Protein AF-A0A9W5T887-F1 (afdb_monomer_lite)

Foldseek 3Di:
DPPPVLVVLVVLLLVVQLVVQVPAPQRPPSPLLSVLVVCLCVPDLDLLHVVQCQDDDPPRDPVPLQQGDNFWDFLCNVVCSVCCSVCSVVVVVVCLVCLVVVLVLLVVLLQVQQQQFQAVVLQAQFDPRPGGQVVVPSHRRHHLVGFGRGLFCVSRSSNQVSQVVSRIDRRDVCQQNQVDQDPPDRRRNPHHHSNSNSVSSVSNSVDPSSVSNNVVSVVVVCSNCVVVVVVVVVVVVVVVVVVVCVVVVVVVVVVVCVVVPDPPPVPPPPVVVVVPPPDDDDDDDDDDDDDDDDDDDDDDDDDDDD

Structure (mmCIF, N/CA/C/O backbone):
data_AF-A0A9W5T887-F1
#
_entry.id   AF-A0A9W5T887-F1
#
loop_
_atom_site.group_PDB
_atom_site.id
_atom_site.type_symbol
_atom_site.label_atom_id
_atom_site.label_alt_id
_atom_site.label_comp_id
_atom_site.label_asym_id
_atom_site.label_entity_id
_atom_site.label_seq_id
_atom_site.pdbx_PDB_ins_code
_atom_site.Cartn_x
_atom_site.Cartn_y
_atom_site.Cartn_z
_atom_site.occupancy
_atom_site.B_iso_or_equiv
_atom_site.auth_seq_id
_atom_site.auth_comp_id
_atom_site.auth_asym_id
_atom_site.auth_atom_id
_atom_site.pdbx_PDB_model_num
ATOM 1 N N . MET A 1 1 ? 6.337 -18.513 18.088 1.00 26.48 1 MET A N 1
ATOM 2 C CA . MET A 1 1 ? 7.509 -19.132 17.420 1.00 26.48 1 MET A CA 1
ATOM 3 C C . MET A 1 1 ? 7.613 -18.869 15.907 1.00 26.48 1 MET A C 1
ATOM 5 O O . MET A 1 1 ? 8.728 -18.746 15.434 1.00 26.48 1 MET A O 1
ATOM 9 N N . CYS A 1 2 ? 6.521 -18.745 15.135 1.00 27.86 2 CYS A N 1
ATOM 10 C CA . CYS A 1 2 ? 6.586 -18.659 13.659 1.00 27.86 2 CYS A CA 1
ATOM 11 C C . CYS A 1 2 ? 7.133 -17.344 13.053 1.00 27.86 2 CYS A C 1
ATOM 13 O O . CYS A 1 2 ? 7.604 -17.363 11.928 1.00 27.86 2 CYS A O 1
ATOM 15 N N . GLN A 1 3 ? 7.103 -16.197 13.743 1.00 29.86 3 GLN A N 1
ATOM 16 C CA . GLN A 1 3 ? 7.390 -14.893 13.107 1.00 29.86 3 GLN A CA 1
ATOM 17 C C . GLN A 1 3 ? 8.889 -14.626 12.824 1.00 29.86 3 GLN A C 1
ATOM 19 O O . GLN A 1 3 ? 9.209 -13.832 11.941 1.00 29.86 3 GLN A O 1
ATOM 24 N N . LYS A 1 4 ? 9.810 -15.290 13.546 1.00 28.45 4 LYS A N 1
ATOM 25 C CA . LYS A 1 4 ? 11.266 -15.060 13.420 1.00 28.45 4 LYS A CA 1
ATOM 26 C C . LYS A 1 4 ? 11.849 -15.605 12.111 1.00 28.45 4 LYS A C 1
ATOM 28 O O . LYS A 1 4 ? 12.710 -14.957 11.529 1.00 28.45 4 LYS A O 1
ATOM 33 N N . ASP A 1 5 ? 11.333 -16.730 11.622 1.00 35.94 5 ASP A N 1
ATOM 34 C CA . ASP A 1 5 ? 11.841 -17.399 10.415 1.00 35.94 5 ASP A CA 1
ATOM 35 C C . ASP A 1 5 ? 11.487 -16.625 9.121 1.00 35.94 5 ASP A C 1
ATOM 37 O O . ASP A 1 5 ? 12.254 -16.557 8.161 1.00 35.94 5 ASP A O 1
ATOM 41 N N . TYR A 1 6 ? 10.357 -15.908 9.120 1.00 43.47 6 TYR A N 1
ATOM 42 C CA . TYR A 1 6 ? 9.931 -15.092 7.975 1.00 43.47 6 TYR A CA 1
ATOM 43 C C . TYR A 1 6 ? 10.757 -13.812 7.779 1.00 43.47 6 TYR A C 1
ATOM 45 O O . TYR A 1 6 ? 10.834 -13.297 6.661 1.00 43.47 6 TYR A O 1
ATOM 53 N N . ARG A 1 7 ? 11.397 -13.289 8.836 1.00 48.19 7 ARG A N 1
ATOM 54 C CA . ARG A 1 7 ? 12.219 -12.071 8.741 1.00 48.19 7 ARG A CA 1
ATOM 55 C C . ARG A 1 7 ? 13.463 -12.303 7.877 1.00 48.19 7 ARG A C 1
ATOM 57 O O . ARG A 1 7 ? 13.758 -11.447 7.045 1.00 48.19 7 ARG A O 1
ATOM 64 N N . GLY A 1 8 ? 14.097 -13.472 8.022 1.00 51.56 8 GLY A N 1
ATOM 65 C CA . GLY A 1 8 ? 15.288 -13.872 7.264 1.00 51.56 8 GLY A CA 1
ATOM 66 C C . GLY A 1 8 ? 15.008 -14.141 5.782 1.00 51.56 8 GLY A C 1
ATOM 67 O O . GLY A 1 8 ? 15.764 -13.704 4.920 1.00 51.56 8 GLY A O 1
ATOM 68 N N . LYS A 1 9 ? 13.863 -14.754 5.444 1.00 54.06 9 LYS A N 1
ATOM 69 C CA . LYS A 1 9 ? 13.463 -14.954 4.034 1.00 54.06 9 LYS A CA 1
ATOM 70 C C . LYS A 1 9 ? 13.198 -13.632 3.305 1.00 54.06 9 LYS A C 1
ATOM 72 O O . LYS A 1 9 ? 13.565 -13.480 2.144 1.00 54.06 9 LYS A O 1
ATOM 77 N N . GLY A 1 10 ? 12.616 -12.649 3.997 1.00 58.88 10 GLY A N 1
ATOM 78 C CA . GLY A 1 10 ? 12.427 -11.303 3.451 1.00 58.88 10 GLY A CA 1
ATOM 79 C C . GLY A 1 10 ? 13.726 -10.502 3.292 1.00 58.88 10 GLY A C 1
ATOM 80 O O . GLY A 1 10 ? 13.757 -9.560 2.505 1.00 58.88 10 GLY A O 1
ATOM 81 N N . GLU A 1 11 ? 14.784 -10.826 4.038 1.00 64.12 11 GLU A N 1
ATOM 82 C CA . GLU A 1 11 ? 16.129 -10.275 3.807 1.00 64.12 11 GLU A CA 1
ATOM 83 C C . GLU A 1 11 ? 16.788 -10.908 2.583 1.00 64.12 11 GLU A C 1
ATOM 85 O O . GLU A 1 11 ? 17.317 -10.172 1.757 1.00 64.12 11 GLU A O 1
ATOM 90 N N . ALA A 1 12 ? 16.660 -12.227 2.402 1.00 62.12 12 ALA A N 1
ATOM 91 C CA . ALA A 1 12 ? 17.174 -12.924 1.221 1.00 62.12 12 ALA A CA 1
ATOM 92 C C . ALA A 1 12 ? 16.585 -12.360 -0.087 1.00 62.12 12 ALA A C 1
ATOM 94 O O . ALA A 1 12 ? 17.317 -12.058 -1.028 1.00 62.12 12 ALA A O 1
ATOM 95 N N . VAL A 1 13 ? 15.269 -12.117 -0.118 1.00 64.44 13 VAL A N 1
ATOM 96 C CA . VAL A 1 13 ? 14.597 -11.464 -1.256 1.00 64.44 13 VAL A CA 1
ATOM 97 C C . VAL A 1 13 ? 15.169 -10.067 -1.508 1.00 64.44 13 VAL A C 1
ATOM 99 O O . VAL A 1 13 ? 15.444 -9.720 -2.651 1.00 64.44 13 VAL A O 1
ATOM 102 N N . ALA A 1 14 ? 15.39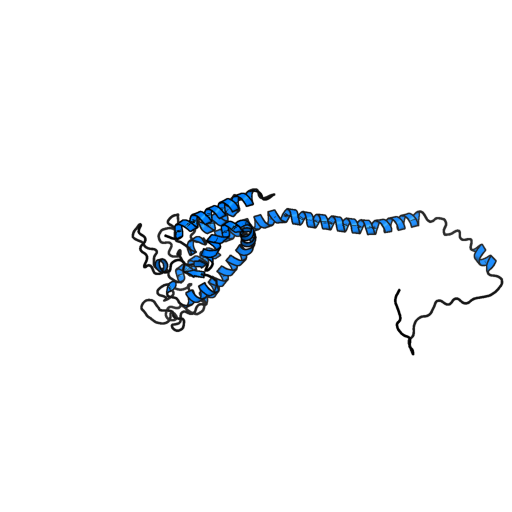3 -9.275 -0.454 1.00 67.25 14 ALA A N 1
ATOM 103 C CA . ALA A 1 14 ? 15.938 -7.924 -0.577 1.00 67.25 14 ALA A CA 1
ATOM 104 C C . ALA A 1 14 ? 17.392 -7.912 -1.080 1.00 67.25 14 ALA A C 1
ATOM 106 O O . ALA A 1 14 ? 17.763 -7.023 -1.848 1.00 67.25 14 ALA A O 1
ATOM 107 N N . THR A 1 15 ? 18.210 -8.890 -0.682 1.00 68.88 15 THR A N 1
ATOM 108 C CA . THR A 1 15 ? 19.590 -9.026 -1.165 1.00 68.88 15 THR A CA 1
ATOM 109 C C . THR A 1 15 ? 19.650 -9.423 -2.635 1.00 68.88 15 THR A C 1
ATOM 111 O O . THR A 1 15 ? 20.414 -8.816 -3.381 1.00 68.88 15 THR A O 1
ATOM 114 N N . THR A 1 16 ? 18.801 -10.356 -3.078 1.00 65.31 16 THR A N 1
ATOM 115 C CA . THR A 1 16 ? 18.697 -10.736 -4.496 1.00 65.31 16 THR A CA 1
ATOM 116 C C . THR A 1 16 ? 18.225 -9.554 -5.343 1.00 65.31 16 THR A C 1
ATOM 118 O O . THR A 1 16 ? 18.835 -9.238 -6.358 1.00 65.31 16 THR A O 1
ATOM 121 N N . LEU A 1 17 ? 17.214 -8.819 -4.863 1.00 66.75 17 LEU A N 1
ATOM 122 C CA . LEU A 1 17 ? 16.707 -7.594 -5.495 1.00 66.75 17 LEU A CA 1
ATOM 123 C C . LEU A 1 17 ? 17.800 -6.558 -5.739 1.00 66.75 17 LEU A C 1
ATOM 125 O O . LEU A 1 17 ? 17.852 -5.926 -6.793 1.00 66.75 17 LEU A O 1
ATOM 129 N N . LYS A 1 18 ? 18.651 -6.358 -4.731 1.00 69.75 18 LYS A N 1
ATOM 130 C CA . LYS A 1 18 ? 19.736 -5.389 -4.802 1.00 69.75 18 LYS A CA 1
ATOM 131 C C . LYS A 1 18 ? 20.748 -5.779 -5.882 1.00 69.75 18 LYS A C 1
ATOM 133 O O . LYS A 1 18 ? 21.135 -4.904 -6.647 1.00 69.75 18 LYS A O 1
ATOM 138 N N . GLY A 1 19 ? 21.105 -7.062 -5.974 1.00 66.31 19 GLY A N 1
ATOM 139 C CA . GLY A 1 19 ? 21.999 -7.575 -7.017 1.00 66.31 19 GLY A CA 1
ATOM 140 C C . GLY A 1 19 ? 21.439 -7.380 -8.430 1.00 66.31 19 GLY A C 1
ATOM 141 O O . GLY A 1 19 ? 22.116 -6.817 -9.283 1.00 66.31 19 GLY A O 1
ATOM 142 N N . GLU A 1 20 ? 20.176 -7.743 -8.661 1.00 66.31 20 GLU A N 1
ATOM 143 C CA . GLU A 1 20 ? 19.528 -7.608 -9.979 1.00 66.31 20 GLU A CA 1
ATOM 144 C C . GLU A 1 20 ? 19.387 -6.142 -10.433 1.00 66.31 20 GLU A C 1
ATOM 146 O O . GLU A 1 20 ? 19.624 -5.793 -11.593 1.00 66.31 20 GLU A O 1
ATOM 151 N N . LEU A 1 21 ? 19.047 -5.236 -9.509 1.00 65.38 21 LEU A N 1
ATOM 152 C CA . LEU A 1 21 ? 18.932 -3.806 -9.814 1.00 65.38 21 LEU A CA 1
ATOM 153 C C . LEU A 1 21 ? 20.294 -3.138 -10.085 1.00 65.38 21 LEU A C 1
ATOM 155 O O . LEU A 1 21 ? 20.332 -2.116 -10.774 1.00 65.38 21 LEU A O 1
ATOM 159 N N . GLU A 1 22 ? 21.395 -3.671 -9.548 1.00 66.69 22 GLU A N 1
ATOM 160 C CA . GLU A 1 22 ? 22.761 -3.182 -9.799 1.00 66.69 22 GLU A CA 1
ATOM 161 C C . GLU A 1 22 ? 23.243 -3.501 -11.224 1.00 66.69 22 GLU A C 1
ATOM 163 O O . GLU A 1 22 ? 24.042 -2.749 -11.782 1.00 66.69 22 GLU A O 1
ATOM 168 N N . CYS A 1 23 ? 22.703 -4.545 -11.858 1.00 64.56 23 CYS A N 1
ATOM 169 C CA . CYS A 1 23 ? 23.051 -4.947 -13.223 1.00 64.56 23 CYS A CA 1
ATOM 170 C C . CYS A 1 23 ? 22.257 -4.215 -14.327 1.00 64.56 23 CYS A C 1
ATOM 172 O O . CYS A 1 23 ? 22.503 -4.441 -15.513 1.00 64.56 23 CYS A O 1
ATOM 174 N N . CYS A 1 24 ? 21.320 -3.322 -13.982 1.00 61.91 24 CYS A N 1
ATOM 175 C CA . CYS A 1 24 ? 20.458 -2.652 -14.960 1.00 61.91 24 CYS A CA 1
ATOM 176 C C . CYS A 1 24 ? 21.168 -1.482 -15.690 1.00 61.91 24 CYS A C 1
ATOM 178 O O . CYS A 1 24 ? 21.564 -0.499 -15.049 1.00 61.91 24 CYS A O 1
ATOM 180 N N . PRO A 1 25 ? 21.275 -1.502 -17.036 1.00 57.78 25 PRO A N 1
ATOM 181 C CA . PRO A 1 25 ? 21.952 -0.450 -17.793 1.00 57.78 25 PRO A CA 1
ATOM 182 C C . PRO A 1 25 ? 21.232 0.900 -17.647 1.00 57.78 25 PRO A C 1
ATOM 184 O O . PRO A 1 25 ? 20.032 1.021 -17.884 1.00 57.78 25 PRO A O 1
ATOM 187 N N . GLY A 1 26 ? 21.977 1.933 -17.243 1.00 57.09 26 GLY A N 1
ATOM 188 C CA . GLY A 1 26 ? 21.462 3.293 -17.029 1.00 57.09 26 GLY A CA 1
ATOM 189 C C . GLY A 1 26 ? 20.933 3.580 -15.616 1.00 57.09 26 GLY A C 1
ATOM 190 O O . GLY A 1 26 ? 20.722 4.748 -15.280 1.00 57.09 26 GLY A O 1
ATOM 191 N N . TRP A 1 27 ? 20.787 2.571 -14.750 1.00 60.56 27 TRP A N 1
ATOM 192 C CA . TRP A 1 27 ? 20.321 2.757 -13.374 1.00 60.56 27 TRP A CA 1
ATOM 193 C C . TRP A 1 27 ? 21.491 2.927 -12.394 1.00 60.56 27 TRP A C 1
ATOM 195 O O . TRP A 1 27 ? 22.087 1.965 -11.930 1.00 60.56 27 TRP A O 1
ATOM 205 N N . ARG A 1 28 ? 21.839 4.176 -12.052 1.00 55.16 28 ARG A N 1
ATOM 206 C CA . ARG A 1 28 ? 23.010 4.472 -11.196 1.00 55.16 28 ARG A CA 1
ATOM 207 C C . ARG A 1 28 ? 22.780 4.373 -9.676 1.00 55.16 28 ARG A C 1
ATOM 209 O O . ARG A 1 28 ? 23.752 4.521 -8.943 1.00 55.16 28 ARG A O 1
ATOM 216 N N . LYS A 1 29 ? 21.545 4.170 -9.181 1.00 62.56 29 LYS A N 1
ATOM 217 C CA . LYS A 1 29 ? 21.236 4.138 -7.725 1.00 62.56 29 LYS A CA 1
ATOM 218 C C . LYS A 1 29 ? 20.102 3.164 -7.335 1.00 62.56 29 LYS A C 1
ATOM 220 O O . LYS A 1 29 ? 18.996 3.594 -7.007 1.00 62.56 29 LYS A O 1
ATOM 225 N N . PRO A 1 30 ? 20.364 1.847 -7.309 1.00 60.53 30 PRO A N 1
ATOM 226 C CA . PRO A 1 30 ? 19.441 0.834 -6.769 1.00 60.53 30 PRO A CA 1
ATOM 227 C C . PRO A 1 30 ? 19.074 1.051 -5.292 1.00 60.53 30 PRO A C 1
ATOM 229 O O . PRO A 1 30 ? 17.973 0.696 -4.865 1.00 60.53 30 PRO A O 1
ATOM 232 N N . SER A 1 31 ? 19.954 1.710 -4.534 1.00 64.62 31 SER A N 1
ATOM 233 C CA . SER A 1 31 ? 19.744 2.089 -3.133 1.00 64.62 31 SER A CA 1
ATOM 234 C C . SER A 1 31 ? 18.502 2.944 -2.897 1.00 64.62 31 SER A C 1
ATOM 236 O O . SER A 1 31 ? 17.898 2.836 -1.836 1.00 64.62 31 SER A O 1
ATOM 238 N N . ASP A 1 32 ? 18.108 3.784 -3.857 1.00 74.31 32 ASP A N 1
ATOM 239 C CA . ASP A 1 32 ? 17.047 4.774 -3.643 1.00 74.31 32 ASP A CA 1
ATOM 240 C C . ASP A 1 32 ? 15.660 4.112 -3.676 1.00 74.31 32 ASP A C 1
ATOM 242 O O . ASP A 1 32 ? 14.808 4.390 -2.831 1.00 74.31 32 ASP A O 1
ATOM 246 N N . LEU A 1 33 ? 15.450 3.174 -4.610 1.00 76.62 33 LEU A N 1
ATOM 247 C CA . LEU A 1 33 ? 14.221 2.381 -4.685 1.00 76.62 33 LEU A CA 1
ATOM 248 C C . LEU A 1 33 ? 14.135 1.398 -3.513 1.00 76.62 33 LEU A C 1
ATOM 250 O O . LEU A 1 33 ? 13.101 1.316 -2.853 1.00 76.62 33 LEU A O 1
ATOM 254 N N . MET A 1 34 ? 15.235 0.701 -3.213 1.00 75.44 34 MET A N 1
ATOM 255 C CA . MET A 1 34 ? 15.294 -0.226 -2.081 1.00 75.44 34 MET A CA 1
ATOM 256 C C . MET A 1 34 ? 15.138 0.492 -0.739 1.00 75.44 34 MET A C 1
ATOM 258 O O . MET A 1 34 ? 14.483 -0.033 0.156 1.00 75.44 34 MET A O 1
ATOM 262 N N . GLY A 1 35 ? 15.661 1.712 -0.609 1.00 76.81 35 GLY A N 1
ATOM 263 C CA . GLY A 1 35 ? 15.444 2.575 0.548 1.00 76.81 35 GLY A CA 1
ATOM 264 C C . GLY A 1 35 ? 13.982 2.998 0.689 1.00 76.81 35 GLY A C 1
ATOM 265 O O . GLY A 1 35 ? 13.433 2.923 1.784 1.00 76.81 35 GLY A O 1
ATOM 266 N N . ALA A 1 36 ? 13.309 3.357 -0.409 1.00 79.50 36 ALA A N 1
ATOM 267 C CA . ALA A 1 36 ? 11.882 3.688 -0.388 1.00 79.50 36 ALA A CA 1
ATOM 268 C C . ALA A 1 36 ? 11.001 2.482 -0.005 1.00 79.50 36 ALA A C 1
ATOM 270 O O . ALA A 1 36 ? 10.089 2.613 0.814 1.00 79.50 36 ALA A O 1
ATOM 271 N N . VAL A 1 37 ? 11.299 1.291 -0.538 1.00 79.81 37 VAL A N 1
ATOM 272 C CA . VAL A 1 37 ? 10.637 0.033 -0.141 1.00 79.81 37 VAL A CA 1
ATOM 273 C C . VAL A 1 37 ? 10.951 -0.310 1.319 1.00 79.81 37 VAL A C 1
ATOM 275 O O . VAL A 1 37 ? 10.063 -0.710 2.073 1.00 79.81 37 VAL A O 1
ATOM 278 N N . GLY A 1 38 ? 12.195 -0.097 1.749 1.00 76.31 38 GLY A N 1
ATOM 279 C CA . GLY A 1 38 ? 12.631 -0.248 3.134 1.00 76.31 38 GLY A CA 1
ATOM 280 C C . GLY A 1 38 ? 11.832 0.637 4.086 1.00 76.31 38 GLY A C 1
ATOM 281 O O . GLY A 1 38 ? 11.277 0.126 5.051 1.00 76.31 38 GLY A O 1
ATOM 282 N N . ASN A 1 39 ? 11.660 1.921 3.764 1.00 77.12 39 ASN A N 1
ATOM 283 C CA . ASN A 1 39 ? 10.879 2.874 4.560 1.00 77.12 39 ASN A CA 1
ATOM 284 C C . ASN A 1 39 ? 9.402 2.468 4.701 1.00 77.12 39 ASN A C 1
ATOM 286 O O . ASN A 1 39 ? 8.787 2.703 5.743 1.00 77.12 39 ASN A O 1
ATOM 290 N N . MET A 1 40 ? 8.834 1.822 3.678 1.00 76.00 40 MET A N 1
ATOM 291 C CA . MET A 1 40 ? 7.485 1.248 3.740 1.00 76.00 40 MET A CA 1
ATOM 292 C C . MET A 1 40 ? 7.405 0.051 4.697 1.00 76.00 40 MET A C 1
ATOM 294 O O . MET A 1 40 ? 6.377 -0.127 5.357 1.00 76.00 40 MET A O 1
ATOM 298 N N . ARG A 1 41 ? 8.480 -0.747 4.786 1.00 74.44 41 ARG A N 1
ATOM 299 C CA . ARG A 1 41 ? 8.573 -1.970 5.600 1.00 74.44 41 ARG A CA 1
ATOM 300 C C . ARG A 1 41 ? 9.030 -1.734 7.038 1.00 74.44 41 ARG A C 1
ATOM 302 O O . ARG A 1 41 ? 8.597 -2.483 7.899 1.00 74.44 41 ARG A O 1
ATOM 309 N N . SER A 1 42 ? 9.926 -0.791 7.310 1.00 64.12 42 SER A N 1
ATOM 310 C CA . SER A 1 42 ? 10.478 -0.585 8.657 1.00 64.12 42 SER A CA 1
ATOM 311 C C . SER A 1 42 ? 9.737 0.477 9.455 1.00 64.12 42 SER A C 1
ATOM 313 O O . SER A 1 42 ? 9.889 0.513 10.670 1.00 64.12 42 SER A O 1
ATOM 315 N N . GLY A 1 43 ? 8.940 1.313 8.783 1.00 58.44 43 GLY A N 1
ATOM 316 C CA . GLY A 1 43 ? 8.401 2.526 9.372 1.00 58.44 43 GLY A CA 1
ATOM 317 C C . GLY A 1 43 ? 9.520 3.519 9.657 1.00 58.44 43 GLY A C 1
ATOM 318 O O . GLY A 1 43 ? 10.383 3.304 10.500 1.00 58.44 43 GLY A O 1
ATOM 319 N N . GLY A 1 44 ? 9.532 4.633 8.929 1.00 53.41 44 GLY A N 1
ATOM 320 C CA . GLY A 1 44 ? 10.329 5.782 9.352 1.00 53.41 44 GLY A CA 1
ATOM 321 C C . GLY A 1 44 ? 9.815 6.355 10.682 1.00 53.41 44 GLY A C 1
ATOM 322 O O . GLY A 1 44 ? 8.911 5.814 11.313 1.00 53.41 44 GLY A O 1
ATOM 323 N N . LYS A 1 45 ? 10.320 7.532 11.069 1.00 47.66 45 LYS A N 1
ATOM 324 C CA . LYS A 1 45 ? 9.823 8.297 12.236 1.00 47.66 45 LYS A CA 1
ATOM 325 C C . LYS A 1 45 ? 8.318 8.632 12.172 1.00 47.66 45 LYS A C 1
ATOM 327 O O . LYS A 1 45 ? 7.739 9.066 13.161 1.00 47.66 45 LYS A O 1
ATOM 332 N N . GLU A 1 46 ? 7.685 8.448 11.014 1.00 52.44 46 GLU A N 1
ATOM 333 C CA . GLU A 1 46 ? 6.263 8.676 10.792 1.00 52.44 46 GLU A CA 1
ATOM 334 C C . GLU A 1 46 ? 5.489 7.352 10.849 1.00 52.44 46 GLU A C 1
ATOM 336 O O . GLU A 1 46 ? 5.756 6.413 10.096 1.00 52.44 46 GLU A O 1
ATOM 341 N N . CYS A 1 47 ? 4.438 7.303 11.674 1.00 55.00 47 CYS A N 1
ATOM 342 C CA . CYS A 1 47 ? 3.496 6.179 11.732 1.00 55.00 47 CYS A CA 1
ATOM 343 C C . CYS A 1 47 ? 2.698 5.990 10.423 1.00 55.00 47 CYS A C 1
ATOM 345 O O . CYS A 1 47 ? 1.823 5.145 10.370 1.00 55.00 47 CYS A O 1
ATOM 347 N N . ALA A 1 48 ? 2.964 6.745 9.357 1.00 66.50 48 ALA A N 1
ATOM 348 C CA . ALA A 1 48 ? 2.261 6.697 8.074 1.00 66.50 48 ALA A CA 1
ATOM 349 C C . ALA A 1 48 ? 2.774 5.598 7.113 1.00 66.50 48 ALA A C 1
ATOM 351 O O . ALA A 1 48 ? 2.556 5.666 5.906 1.00 66.50 48 ALA A O 1
ATOM 352 N N . SER A 1 49 ? 3.484 4.588 7.613 1.00 76.81 49 SER A N 1
ATOM 353 C CA . SER A 1 49 ? 3.998 3.475 6.803 1.00 76.81 49 SER A CA 1
ATOM 354 C C . SER A 1 49 ? 3.059 2.266 6.818 1.00 76.81 49 SER A C 1
ATOM 356 O O . SER A 1 49 ? 2.309 2.059 7.775 1.00 76.81 49 SER A O 1
ATOM 358 N N . LEU A 1 50 ? 3.135 1.419 5.779 1.00 80.69 50 LEU A N 1
ATOM 359 C CA . LEU A 1 50 ? 2.427 0.129 5.749 1.00 80.69 50 LEU A CA 1
ATOM 360 C C . LEU A 1 50 ? 2.792 -0.749 6.952 1.00 80.69 50 LEU A C 1
ATOM 362 O O . LEU A 1 50 ? 1.937 -1.478 7.450 1.00 80.69 50 LEU A O 1
ATOM 366 N N . TYR A 1 51 ? 4.024 -0.629 7.455 1.00 78.81 51 TYR A N 1
ATOM 367 C CA . TYR A 1 51 ? 4.453 -1.309 8.671 1.00 78.81 51 TYR A CA 1
ATOM 368 C C . TYR A 1 51 ? 3.536 -1.028 9.865 1.00 78.81 51 TYR A C 1
ATOM 370 O O . TYR A 1 51 ? 3.177 -1.959 10.577 1.00 78.81 51 TYR A O 1
ATOM 378 N N . GLY A 1 52 ? 3.060 0.211 10.029 1.00 76.50 52 GLY A N 1
ATOM 379 C CA . GLY A 1 52 ? 2.148 0.579 11.117 1.00 76.50 52 GLY A CA 1
ATOM 380 C C . GLY A 1 52 ? 0.763 -0.086 11.050 1.00 76.50 52 GLY A C 1
ATOM 381 O O . GLY A 1 52 ? 0.004 -0.009 12.018 1.00 76.50 52 GLY A O 1
ATOM 382 N N . LEU A 1 53 ? 0.416 -0.731 9.926 1.00 82.88 53 LEU A N 1
ATOM 383 C CA . LEU A 1 53 ? -0.786 -1.569 9.783 1.00 82.88 53 LEU A CA 1
ATOM 384 C C . LEU A 1 53 ? -0.547 -3.041 10.150 1.00 82.88 53 LEU A C 1
ATOM 386 O O . LEU A 1 53 ? -1.511 -3.792 10.315 1.00 82.88 53 LEU A O 1
ATOM 390 N N . THR A 1 54 ? 0.715 -3.458 10.233 1.00 79.38 54 THR A N 1
ATOM 391 C CA . THR A 1 54 ? 1.122 -4.836 10.528 1.00 79.38 54 THR A CA 1
ATOM 392 C C . THR A 1 54 ? 1.788 -4.970 11.885 1.00 79.38 54 THR A C 1
ATOM 394 O O . THR A 1 54 ? 1.728 -6.039 12.472 1.00 79.38 54 THR A O 1
ATOM 397 N N . ASP A 1 55 ? 2.418 -3.926 12.408 1.00 75.00 55 ASP A N 1
ATOM 398 C CA . ASP A 1 55 ? 3.077 -3.978 13.702 1.00 75.0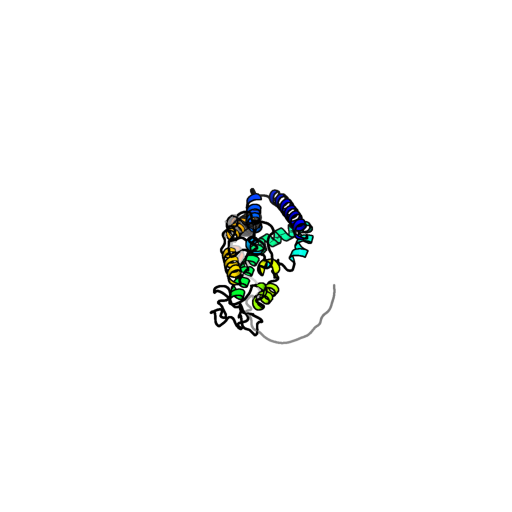0 55 ASP A CA 1
ATOM 399 C C . ASP A 1 55 ? 3.196 -2.590 14.338 1.00 75.00 55 ASP A C 1
ATOM 401 O O . ASP A 1 55 ? 3.065 -1.555 13.684 1.00 75.00 55 ASP A O 1
ATOM 405 N N . CYS A 1 56 ? 3.467 -2.589 15.636 1.00 66.50 56 CYS A N 1
ATOM 406 C CA . CYS A 1 56 ? 3.924 -1.427 16.385 1.00 66.50 56 CYS A CA 1
ATOM 407 C C . CYS A 1 56 ? 5.288 -1.811 16.959 1.00 66.50 56 CYS A C 1
ATOM 409 O O . CYS A 1 56 ? 5.348 -2.627 17.872 1.00 66.50 56 CYS A O 1
ATOM 411 N N . GLY A 1 57 ? 6.379 -1.304 16.386 1.00 56.59 57 GLY A N 1
ATOM 412 C CA . GLY A 1 57 ? 7.730 -1.624 16.855 1.00 56.59 57 GLY A CA 1
ATOM 413 C C . GLY A 1 57 ? 8.346 -0.505 17.697 1.00 56.59 57 GLY A C 1
ATOM 414 O O . GLY A 1 57 ? 8.188 0.669 17.361 1.00 56.59 57 GLY A O 1
ATOM 415 N N . ASP A 1 58 ? 9.136 -0.891 18.704 1.00 48.66 58 ASP A N 1
ATOM 416 C CA . ASP A 1 58 ? 9.899 -0.029 19.631 1.00 48.66 58 ASP A CA 1
ATOM 417 C C . ASP A 1 58 ? 10.923 0.909 18.953 1.00 48.66 58 ASP A C 1
ATOM 419 O O . ASP A 1 58 ? 11.450 1.836 19.565 1.00 48.66 58 ASP A O 1
ATOM 423 N N . ASN A 1 59 ? 11.197 0.720 17.659 1.00 44.44 59 ASN A N 1
ATOM 424 C CA . ASN A 1 59 ? 12.158 1.522 16.902 1.00 44.44 59 ASN A CA 1
ATOM 425 C C . ASN A 1 59 ? 11.506 2.773 16.295 1.00 44.44 59 ASN A C 1
ATOM 427 O O . ASN A 1 59 ? 11.387 2.904 15.079 1.00 44.44 59 ASN A O 1
ATOM 431 N N . GLY A 1 60 ? 11.110 3.710 17.157 1.00 45.09 60 GLY A N 1
ATOM 432 C CA . GLY A 1 60 ? 10.792 5.085 16.761 1.00 45.09 60 GLY A CA 1
ATOM 433 C C . GLY A 1 60 ? 9.314 5.410 16.562 1.00 45.09 60 GLY A C 1
ATOM 434 O O . GLY A 1 60 ? 9.005 6.553 16.226 1.00 45.09 60 GLY A O 1
ATOM 435 N N . THR A 1 61 ? 8.393 4.475 16.823 1.00 45.56 61 THR A N 1
ATOM 436 C CA . THR A 1 61 ? 7.027 4.897 17.156 1.00 45.56 61 THR A CA 1
ATOM 437 C C . THR A 1 61 ? 7.017 5.353 18.613 1.00 45.56 61 THR A C 1
ATOM 439 O O . THR A 1 61 ? 7.473 4.600 19.472 1.00 45.56 61 THR A O 1
ATOM 442 N N . PRO A 1 62 ? 6.568 6.582 18.930 1.00 41.94 62 PRO A N 1
ATOM 443 C CA . PRO A 1 62 ? 6.443 6.975 20.322 1.00 41.94 62 PRO A CA 1
ATOM 444 C C . PRO A 1 62 ? 5.503 5.975 21.017 1.00 41.94 62 PRO A C 1
ATOM 446 O O . PRO A 1 62 ? 4.423 5.692 20.469 1.00 41.94 62 PRO A O 1
ATOM 449 N N . PRO A 1 63 ? 5.892 5.415 22.179 1.00 37.09 63 PRO A N 1
ATOM 450 C CA . PRO A 1 63 ? 5.011 4.568 22.970 1.00 37.09 63 PRO A CA 1
ATOM 451 C C . PRO A 1 63 ? 3.746 5.379 23.261 1.00 37.09 63 PRO A C 1
ATOM 453 O O . PRO A 1 63 ? 3.801 6.445 23.868 1.00 37.09 63 PRO A O 1
ATOM 456 N N . GLY A 1 64 ? 2.616 4.941 22.703 1.00 44.41 64 GLY A N 1
ATOM 457 C CA . GLY A 1 64 ? 1.359 5.690 22.767 1.00 44.41 64 GLY A CA 1
ATOM 458 C C . GLY A 1 64 ? 0.888 6.350 21.468 1.00 44.41 64 GLY A C 1
ATOM 459 O O . GLY A 1 64 ? -0.123 7.053 21.508 1.00 44.41 64 GLY A O 1
ATOM 460 N N . SER A 1 65 ? 1.505 6.099 20.301 1.00 52.31 65 SER A N 1
ATOM 461 C CA . SER A 1 65 ? 0.796 6.364 19.039 1.00 52.31 65 SER A CA 1
ATOM 462 C C . SER A 1 65 ? -0.462 5.478 18.991 1.00 52.31 65 SER A C 1
ATOM 464 O O . SER A 1 65 ? -0.439 4.250 18.841 1.00 52.31 65 SER A O 1
ATOM 466 N N . SER A 1 66 ? -1.610 6.102 19.235 1.00 57.25 66 SER A N 1
ATOM 467 C CA . SER A 1 66 ? -2.893 5.426 19.449 1.00 57.25 66 SER A CA 1
ATOM 468 C C . SER A 1 66 ? -3.425 4.722 18.195 1.00 57.25 66 SER A C 1
ATOM 470 O O . SER A 1 66 ? -4.419 4.001 18.277 1.00 57.25 66 SER A O 1
ATOM 472 N N . THR A 1 67 ? -2.744 4.856 17.053 1.00 68.88 67 THR A N 1
ATOM 473 C CA . THR A 1 67 ? -3.236 4.430 15.741 1.00 68.88 67 THR A CA 1
ATOM 474 C C . THR A 1 67 ? -2.552 3.189 15.167 1.00 68.88 67 THR A C 1
ATOM 476 O O . THR A 1 67 ? -3.229 2.457 14.452 1.00 68.88 67 THR A O 1
ATOM 479 N N . CYS A 1 68 ? -1.283 2.885 15.477 1.00 76.00 68 CYS A N 1
ATOM 480 C CA . CYS A 1 68 ? -0.601 1.695 14.932 1.00 76.00 68 CYS A CA 1
ATOM 481 C C . CYS A 1 68 ? -1.195 0.383 15.486 1.00 76.00 68 CYS A C 1
ATOM 483 O O . CYS A 1 68 ? -1.802 0.372 16.557 1.00 76.00 68 CYS A O 1
ATOM 485 N N . GLY A 1 69 ? -1.025 -0.742 14.788 1.00 76.69 69 GLY A N 1
ATOM 486 C CA . GLY A 1 69 ? -1.467 -2.043 15.297 1.00 76.69 69 GLY A CA 1
ATOM 487 C C . GLY A 1 69 ? -1.315 -3.186 14.301 1.00 76.69 69 GLY A C 1
ATOM 488 O O . GLY A 1 69 ? -1.084 -2.970 13.116 1.00 76.69 69 GLY A O 1
ATOM 489 N N . LYS A 1 70 ? -1.493 -4.421 14.784 1.00 84.31 70 LYS A N 1
ATOM 490 C CA . LYS A 1 70 ? -1.447 -5.657 13.982 1.00 84.31 70 LYS A CA 1
ATOM 491 C C . LYS A 1 70 ? -2.768 -5.887 13.226 1.00 84.31 70 LYS A C 1
ATOM 493 O O . LYS A 1 70 ? -3.446 -6.893 13.443 1.00 84.31 70 LYS A O 1
ATOM 498 N N . TYR A 1 71 ? -3.171 -4.926 12.391 1.00 87.56 71 TYR A N 1
ATOM 499 C CA . TYR A 1 71 ? -4.493 -4.881 11.756 1.00 87.56 71 TYR A CA 1
ATOM 500 C C . TYR A 1 71 ? -4.643 -5.810 10.557 1.00 87.56 71 TYR A C 1
ATOM 502 O O . TYR A 1 71 ? -5.623 -6.545 10.502 1.00 87.56 71 TYR A O 1
ATOM 510 N N . LEU A 1 72 ? -3.722 -5.752 9.594 1.00 89.31 72 LEU A N 1
ATOM 511 C CA . LEU A 1 72 ? -3.875 -6.414 8.298 1.00 89.31 72 LEU A CA 1
ATOM 512 C C . LEU A 1 72 ? -2.837 -7.517 8.118 1.00 89.31 72 LEU A C 1
ATOM 514 O O . LEU A 1 72 ? -1.649 -7.321 8.357 1.00 89.31 72 LEU A O 1
ATOM 518 N N . TYR A 1 73 ? -3.289 -8.661 7.625 1.00 88.94 73 TYR A N 1
ATOM 519 C CA . TYR A 1 73 ? -2.454 -9.732 7.108 1.00 88.94 73 TYR A CA 1
ATOM 520 C C . TYR A 1 73 ? -3.036 -10.207 5.776 1.00 88.94 73 TYR A C 1
ATOM 522 O O . TYR A 1 73 ? -4.224 -10.518 5.725 1.00 88.94 73 TYR A O 1
ATOM 530 N N . PRO A 1 74 ? -2.266 -10.240 4.679 1.00 89.12 74 PRO A N 1
ATOM 531 C CA . PRO A 1 74 ? -2.772 -10.772 3.419 1.00 89.12 74 PRO A CA 1
ATOM 532 C C . PRO A 1 74 ? -3.072 -12.269 3.566 1.00 89.12 74 PRO A C 1
ATOM 534 O O . PRO A 1 74 ? -2.243 -13.011 4.091 1.00 89.12 74 PRO A O 1
ATOM 537 N N . LEU A 1 75 ? -4.221 -12.730 3.060 1.00 88.56 75 LEU A N 1
ATOM 538 C CA . LEU A 1 75 ? -4.629 -14.146 3.136 1.00 88.56 75 LEU A CA 1
ATOM 539 C C . LEU A 1 75 ? -3.591 -15.090 2.511 1.00 88.56 75 LEU A C 1
ATOM 541 O O . LEU A 1 75 ? -3.395 -16.211 2.967 1.00 88.56 75 LEU A O 1
ATOM 545 N N . THR A 1 76 ? -2.898 -14.611 1.481 1.00 84.81 76 THR A N 1
ATOM 546 C CA . THR A 1 76 ? -1.847 -15.329 0.755 1.00 84.81 76 THR A CA 1
ATOM 547 C C . THR A 1 76 ? -0.441 -15.056 1.299 1.00 84.81 76 THR A C 1
ATOM 549 O O . THR A 1 76 ? 0.538 -15.524 0.720 1.00 84.81 76 THR A O 1
ATOM 552 N N . GLY A 1 77 ? -0.298 -14.323 2.409 1.00 81.19 77 GLY A N 1
ATOM 553 C CA . GLY A 1 77 ? 1.001 -13.898 2.940 1.00 81.19 77 GLY A CA 1
ATOM 554 C C . GLY A 1 77 ? 1.956 -15.055 3.230 1.00 81.19 77 GLY A C 1
ATOM 555 O O . GLY A 1 77 ? 3.137 -14.984 2.902 1.00 81.19 77 GLY A O 1
ATOM 556 N N . SER A 1 78 ? 1.443 -16.153 3.784 1.00 79.31 78 SER A N 1
ATOM 557 C CA . SER A 1 78 ? 2.225 -17.361 4.071 1.00 79.31 78 SER A CA 1
ATOM 558 C C . SER A 1 78 ? 2.727 -18.059 2.803 1.00 79.31 78 SER A C 1
ATOM 560 O O . SER A 1 78 ? 3.860 -18.542 2.779 1.00 79.31 78 SER A O 1
ATOM 562 N N . LEU A 1 79 ? 1.921 -18.068 1.737 1.00 83.69 79 LEU A N 1
ATOM 563 C CA . LEU A 1 79 ? 2.287 -18.639 0.442 1.00 83.69 79 LEU A CA 1
ATOM 564 C C . LEU A 1 79 ? 3.382 -17.804 -0.227 1.00 83.69 79 LEU A C 1
ATOM 566 O O . LEU A 1 79 ? 4.423 -18.338 -0.612 1.00 83.69 79 LEU A O 1
ATOM 570 N N . TYR A 1 80 ? 3.182 -16.486 -0.302 1.00 78.56 80 TYR A N 1
ATOM 571 C CA . TYR A 1 80 ? 4.166 -15.577 -0.887 1.00 78.56 80 TYR A CA 1
ATOM 572 C C . TYR A 1 80 ? 5.501 -15.628 -0.146 1.00 78.56 80 TYR A C 1
ATOM 574 O O . TYR A 1 80 ? 6.541 -15.616 -0.792 1.00 78.56 80 TYR A O 1
ATOM 582 N N . ASN A 1 81 ? 5.505 -15.794 1.177 1.00 75.12 81 ASN A N 1
ATOM 583 C CA . ASN A 1 81 ? 6.747 -15.942 1.938 1.00 75.12 81 ASN A CA 1
ATOM 584 C C . ASN A 1 81 ? 7.587 -17.168 1.533 1.00 75.12 81 ASN A C 1
ATOM 586 O O . ASN A 1 81 ? 8.805 -17.153 1.706 1.00 75.12 81 ASN A O 1
ATOM 590 N N . SER A 1 82 ? 6.957 -18.225 1.019 1.00 79.75 82 SER A N 1
ATOM 591 C CA . SER A 1 82 ? 7.650 -19.440 0.576 1.00 79.75 82 SER A CA 1
ATOM 592 C C . SER A 1 82 ? 8.080 -19.368 -0.889 1.00 79.75 82 SER A C 1
ATOM 594 O O . SER A 1 82 ? 9.135 -19.886 -1.241 1.00 79.75 82 SER A O 1
ATOM 596 N N . VAL A 1 83 ? 7.280 -18.713 -1.734 1.00 81.94 83 VAL A N 1
ATOM 597 C CA . VAL A 1 83 ? 7.454 -18.702 -3.197 1.00 81.94 83 VAL A CA 1
ATOM 598 C C . VAL A 1 83 ? 8.229 -17.469 -3.685 1.00 81.94 83 VAL A C 1
ATOM 600 O O . VAL A 1 83 ? 8.912 -17.533 -4.704 1.00 81.94 83 VAL A O 1
ATOM 603 N N . ALA A 1 84 ? 8.189 -16.351 -2.955 1.00 79.88 84 ALA A N 1
ATOM 604 C CA . ALA A 1 84 ? 8.869 -15.112 -3.339 1.00 79.88 84 ALA A CA 1
ATOM 605 C C . ALA A 1 84 ? 10.384 -15.260 -3.578 1.00 79.88 84 ALA A C 1
ATOM 607 O O . ALA A 1 84 ? 10.855 -14.670 -4.548 1.00 79.88 84 ALA A O 1
ATOM 608 N N . PRO A 1 85 ? 11.151 -16.049 -2.792 1.00 76.50 85 PRO A N 1
ATOM 609 C CA . PRO A 1 85 ? 12.578 -16.230 -3.057 1.00 76.50 85 PRO A CA 1
ATOM 610 C C . PRO A 1 85 ? 12.873 -16.908 -4.401 1.00 76.50 85 PRO A C 1
ATOM 612 O O . PRO A 1 85 ? 13.910 -16.641 -4.993 1.00 76.50 85 PRO A O 1
ATOM 615 N N . GLN A 1 86 ? 11.975 -17.773 -4.887 1.00 79.25 86 GLN A N 1
ATOM 616 C CA . GLN A 1 86 ? 12.177 -18.535 -6.126 1.00 79.25 86 GLN A CA 1
ATOM 617 C C . GLN A 1 86 ? 11.800 -17.747 -7.385 1.00 79.25 86 GLN A C 1
ATOM 619 O O . GLN A 1 86 ? 12.378 -17.970 -8.440 1.00 79.25 86 GLN A O 1
ATOM 624 N N . PHE A 1 87 ? 10.838 -16.826 -7.282 1.00 79.06 87 PHE A N 1
ATOM 625 C CA . PHE A 1 87 ? 10.301 -16.066 -8.421 1.00 79.06 87 PHE A CA 1
ATOM 626 C C . PHE A 1 87 ? 10.487 -14.557 -8.243 1.00 79.06 87 PHE A C 1
ATOM 628 O O . PHE A 1 87 ? 9.650 -13.761 -8.680 1.00 79.06 87 PHE A O 1
ATOM 635 N N . CYS A 1 88 ? 11.567 -14.168 -7.563 1.00 72.81 88 CYS A N 1
ATOM 636 C CA . CYS A 1 88 ? 11.852 -12.785 -7.195 1.00 72.81 88 CYS A CA 1
ATOM 637 C C . CYS A 1 88 ? 11.741 -11.858 -8.416 1.00 72.81 88 CYS A C 1
ATOM 639 O O . CYS A 1 88 ? 10.953 -10.915 -8.400 1.00 72.81 88 CYS A O 1
ATOM 641 N N . ASP A 1 89 ? 12.402 -12.211 -9.518 1.00 71.25 89 ASP A N 1
ATOM 642 C CA . ASP A 1 89 ? 12.479 -11.409 -10.747 1.00 71.25 89 ASP A CA 1
ATOM 643 C C . ASP A 1 89 ? 11.100 -11.101 -11.337 1.00 71.25 89 ASP A C 1
ATOM 645 O O . ASP A 1 89 ? 10.768 -9.956 -11.662 1.00 71.25 89 ASP A O 1
ATOM 649 N N . THR A 1 90 ? 10.244 -12.123 -11.407 1.00 79.62 90 THR A N 1
ATOM 650 C CA . THR A 1 90 ? 8.885 -11.977 -11.940 1.00 79.62 90 THR A CA 1
ATOM 651 C C . THR A 1 90 ? 8.037 -11.118 -11.008 1.00 79.62 90 THR A C 1
ATOM 653 O O . THR A 1 90 ? 7.383 -10.174 -11.460 1.00 79.62 90 THR A O 1
ATOM 656 N N . TYR A 1 91 ? 8.089 -11.371 -9.699 1.00 77.81 91 TYR A N 1
ATOM 657 C CA . TYR A 1 91 ? 7.329 -10.587 -8.731 1.00 77.81 91 TYR A CA 1
ATOM 658 C C . TYR A 1 91 ? 7.766 -9.130 -8.675 1.00 77.81 91 TYR A C 1
ATOM 660 O O . TYR A 1 91 ? 6.909 -8.265 -8.525 1.00 77.81 91 TYR A O 1
ATOM 668 N N . ILE A 1 92 ? 9.054 -8.827 -8.836 1.00 74.44 92 ILE A N 1
ATOM 669 C CA . ILE A 1 92 ? 9.547 -7.446 -8.907 1.00 74.44 92 ILE A CA 1
ATOM 670 C C . ILE A 1 92 ? 8.953 -6.738 -10.114 1.00 74.44 92 ILE A C 1
ATOM 672 O O . ILE A 1 92 ? 8.424 -5.633 -9.969 1.00 74.44 92 ILE A O 1
ATOM 676 N N . SER A 1 93 ? 8.995 -7.384 -11.285 1.00 77.50 93 SER A N 1
ATOM 677 C CA . SER A 1 93 ? 8.432 -6.811 -12.506 1.00 77.50 93 SER A CA 1
ATOM 678 C C . SER A 1 93 ? 6.963 -6.433 -12.301 1.00 77.50 93 SER A C 1
ATOM 680 O O . SER A 1 93 ? 6.554 -5.335 -12.666 1.00 77.50 93 SER A O 1
ATOM 682 N N . TRP A 1 94 ? 6.192 -7.280 -11.614 1.00 82.88 94 TRP A N 1
ATOM 683 C CA . TRP A 1 94 ? 4.790 -7.022 -11.307 1.00 82.88 94 TRP A CA 1
ATOM 684 C C . TRP A 1 94 ? 4.616 -5.976 -10.211 1.00 82.88 94 TRP A C 1
ATOM 686 O O . TRP A 1 94 ? 3.791 -5.081 -10.366 1.00 82.88 94 TRP A O 1
ATOM 696 N N . MET A 1 95 ? 5.397 -6.036 -9.130 1.00 80.00 95 MET A N 1
ATOM 697 C CA . MET A 1 95 ? 5.318 -5.095 -8.011 1.00 80.00 95 MET A CA 1
ATOM 698 C C . MET A 1 95 ? 5.460 -3.655 -8.496 1.00 80.00 95 MET A C 1
ATOM 700 O O . MET A 1 95 ? 4.623 -2.830 -8.144 1.00 80.00 95 MET A O 1
ATOM 704 N N . VAL A 1 96 ? 6.433 -3.372 -9.368 1.00 79.81 96 VAL A N 1
ATOM 705 C CA . VAL A 1 96 ? 6.661 -2.042 -9.964 1.00 79.81 96 VAL A CA 1
ATOM 706 C C . VAL A 1 96 ? 5.389 -1.468 -10.608 1.00 79.81 96 VAL A C 1
ATOM 708 O O . VAL A 1 96 ? 5.118 -0.275 -10.466 1.00 79.81 96 VAL A O 1
ATOM 711 N N . TYR A 1 97 ? 4.575 -2.302 -11.260 1.00 79.94 97 TYR A N 1
ATOM 712 C CA . TYR A 1 97 ? 3.304 -1.881 -11.860 1.00 79.94 97 TYR A CA 1
ATOM 713 C C . TYR A 1 97 ? 2.126 -1.918 -10.873 1.00 79.94 97 TYR A C 1
ATOM 715 O O . TYR A 1 97 ? 1.234 -1.072 -10.942 1.00 79.94 97 TYR A O 1
ATOM 723 N N . LEU A 1 98 ? 2.131 -2.853 -9.923 1.00 86.69 98 LEU A N 1
ATOM 724 C CA . LEU A 1 98 ? 1.036 -3.084 -8.981 1.00 86.69 98 LEU A CA 1
ATOM 725 C C . LEU A 1 98 ? 1.007 -2.101 -7.806 1.00 86.69 98 LEU A C 1
ATOM 727 O O . LEU A 1 98 ? -0.047 -1.959 -7.192 1.00 86.69 98 LEU A O 1
ATOM 731 N N . VAL A 1 99 ? 2.097 -1.385 -7.492 1.00 85.81 99 VAL A N 1
ATOM 732 C CA . VAL A 1 99 ? 2.105 -0.419 -6.370 1.00 85.81 99 VAL A CA 1
ATOM 733 C C . VAL A 1 99 ? 1.015 0.652 -6.532 1.00 85.81 99 VAL A C 1
ATOM 735 O O . VAL A 1 99 ? 0.400 1.065 -5.547 1.00 85.81 99 VAL A O 1
ATOM 738 N N . TYR A 1 100 ? 0.727 1.078 -7.765 1.00 85.00 100 TYR A N 1
ATOM 739 C CA . TYR A 1 100 ? -0.373 2.010 -8.039 1.00 85.00 100 TYR A CA 1
ATOM 740 C C . TYR A 1 100 ? -1.729 1.398 -7.689 1.00 85.00 100 TYR A C 1
ATOM 742 O O . TYR A 1 100 ? -2.491 1.987 -6.920 1.00 85.00 100 TYR A O 1
ATOM 750 N N . GLY A 1 101 ? -1.976 0.178 -8.173 1.00 88.94 101 GLY A N 1
ATOM 751 C CA . GLY A 1 101 ? -3.186 -0.578 -7.864 1.00 88.94 101 GLY A CA 1
ATOM 752 C C . GLY A 1 101 ? -3.339 -0.866 -6.369 1.00 88.94 101 GLY A C 1
ATOM 753 O O . GLY A 1 101 ? -4.451 -0.813 -5.853 1.00 88.94 101 GLY A O 1
ATOM 754 N N . LEU A 1 102 ? -2.238 -1.086 -5.641 1.00 89.12 102 LEU A N 1
ATOM 755 C CA . LEU A 1 102 ? -2.257 -1.261 -4.188 1.00 89.12 102 LEU A CA 1
ATOM 756 C C . LEU A 1 102 ? -2.790 -0.009 -3.484 1.00 89.12 102 LEU A C 1
ATOM 758 O O . LEU A 1 102 ? -3.671 -0.122 -2.634 1.00 89.12 102 LEU A O 1
ATOM 762 N N . ARG A 1 103 ? -2.299 1.186 -3.837 1.00 89.94 103 ARG A N 1
ATOM 763 C CA . ARG A 1 103 ? -2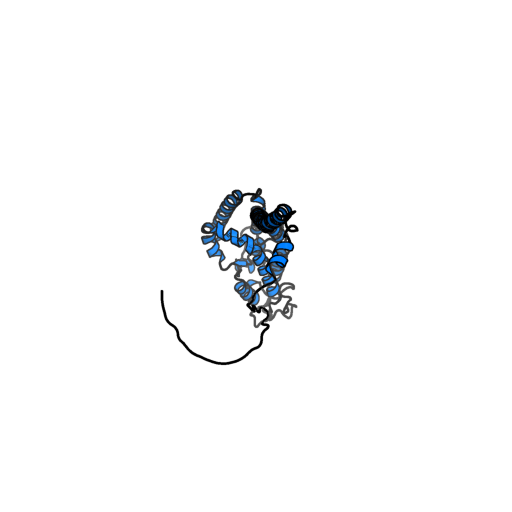.788 2.433 -3.225 1.00 89.94 103 ARG A CA 1
ATOM 764 C C . ARG A 1 103 ? -4.255 2.685 -3.542 1.00 89.94 103 ARG A C 1
ATOM 766 O O . ARG A 1 103 ? -5.008 3.031 -2.638 1.00 89.94 103 ARG A O 1
ATOM 773 N N . GLU A 1 104 ? -4.664 2.495 -4.792 1.00 91.50 104 GLU A N 1
ATOM 774 C CA . GLU A 1 104 ? -6.071 2.629 -5.181 1.00 91.50 104 GLU A CA 1
ATOM 775 C C . GLU A 1 104 ? -6.955 1.604 -4.460 1.00 91.50 104 GLU A C 1
ATOM 777 O O . GLU A 1 104 ? -8.036 1.941 -3.980 1.00 91.50 104 GLU A O 1
ATOM 782 N N . GLY A 1 105 ? -6.479 0.366 -4.312 1.00 92.88 105 GLY A N 1
ATOM 783 C CA . GLY A 1 105 ? -7.147 -0.685 -3.551 1.00 92.88 105 GLY A CA 1
ATOM 784 C C . GLY A 1 105 ? -7.321 -0.320 -2.077 1.00 92.88 105 GLY A C 1
ATOM 785 O O . GLY A 1 105 ? -8.420 -0.463 -1.545 1.00 92.88 105 GLY A O 1
ATOM 786 N N . LEU A 1 106 ? -6.280 0.219 -1.433 1.00 92.38 106 LEU A N 1
ATOM 787 C CA . LEU A 1 106 ? -6.338 0.704 -0.048 1.00 92.38 106 LEU A CA 1
ATOM 788 C C . LEU A 1 106 ? -7.263 1.918 0.105 1.00 92.38 106 LEU A C 1
ATOM 790 O O . LEU A 1 106 ? -7.980 2.020 1.099 1.00 92.38 106 LEU A O 1
ATOM 794 N N . GLN A 1 107 ? -7.295 2.815 -0.880 1.00 94.12 107 GLN A N 1
ATOM 795 C CA . GLN A 1 107 ? -8.228 3.939 -0.891 1.00 94.12 107 GLN A CA 1
ATOM 796 C C . GLN A 1 107 ? -9.679 3.458 -0.993 1.00 94.12 107 GLN A C 1
ATOM 798 O O . GLN A 1 107 ? -10.519 3.875 -0.196 1.00 94.12 107 GLN A O 1
ATOM 803 N N . ARG A 1 108 ? -9.968 2.513 -1.895 1.00 94.75 108 ARG A N 1
ATOM 804 C CA . ARG A 1 108 ? -11.293 1.882 -1.996 1.00 94.75 108 ARG A CA 1
ATOM 805 C C . ARG A 1 108 ? -11.661 1.136 -0.715 1.00 94.75 108 ARG A C 1
ATOM 807 O O . ARG A 1 108 ? -12.800 1.232 -0.273 1.00 94.75 108 ARG A O 1
ATOM 814 N N . LEU A 1 109 ? -10.709 0.434 -0.097 1.00 94.38 109 LEU A N 1
ATOM 815 C CA . LEU A 1 109 ? -10.904 -0.214 1.202 1.00 94.38 109 LEU A CA 1
ATOM 816 C C . LEU A 1 109 ? -11.309 0.812 2.267 1.00 94.38 109 LEU A C 1
ATOM 818 O O . LEU A 1 109 ? -12.260 0.571 3.003 1.00 94.38 109 LEU A O 1
ATOM 822 N N . LEU A 1 110 ? -10.636 1.964 2.332 1.00 93.25 110 LEU A N 1
ATOM 823 C CA . LEU A 1 110 ? -10.963 3.043 3.267 1.00 93.25 110 LEU A CA 1
ATOM 824 C C . LEU A 1 110 ? -12.357 3.632 2.992 1.00 93.25 110 LEU A C 1
ATOM 826 O O . LEU A 1 110 ? -13.124 3.872 3.925 1.00 93.25 110 LEU A O 1
ATOM 830 N N . GLU A 1 111 ? -12.710 3.860 1.729 1.00 93.19 111 GLU A N 1
ATOM 831 C CA . GLU A 1 111 ? -14.025 4.380 1.336 1.00 93.19 111 GLU A CA 1
ATOM 832 C C . GLU A 1 111 ? -15.162 3.414 1.686 1.00 93.19 111 GLU A C 1
ATOM 834 O O . GLU A 1 111 ? -16.179 3.834 2.236 1.00 93.19 111 GLU A O 1
ATOM 839 N N . GLU A 1 112 ? -14.991 2.118 1.428 1.00 92.31 112 GLU A N 1
ATOM 840 C CA . GLU A 1 112 ? -15.956 1.091 1.827 1.00 92.31 112 GLU A CA 1
ATOM 841 C C . GLU A 1 112 ? -15.991 0.919 3.352 1.00 92.31 112 GLU A C 1
ATOM 843 O O . GLU A 1 112 ? -17.065 0.735 3.924 1.00 92.31 112 GLU A O 1
ATOM 848 N N . PHE A 1 113 ? -14.854 1.082 4.036 1.00 90.62 113 PHE A N 1
ATOM 849 C CA . PHE A 1 113 ? -14.781 1.048 5.496 1.00 90.62 113 PHE A CA 1
ATOM 850 C C . PHE A 1 113 ? -15.632 2.145 6.141 1.00 90.62 113 PHE A C 1
ATOM 852 O O . PHE A 1 113 ? -16.288 1.883 7.148 1.00 90.62 113 PHE A O 1
ATOM 859 N N . LYS A 1 114 ? -15.688 3.346 5.549 1.00 89.88 114 LYS A N 1
ATOM 860 C CA . LYS A 1 114 ? -16.585 4.431 5.993 1.00 89.88 114 LYS A CA 1
ATOM 861 C C . LYS A 1 114 ? -18.062 4.071 5.837 1.00 89.88 114 LYS A C 1
ATOM 863 O O . LYS A 1 114 ? -18.893 4.526 6.622 1.00 89.88 114 LYS A O 1
ATOM 868 N N . LYS A 1 115 ? -18.407 3.291 4.808 1.00 89.06 115 LYS A N 1
ATOM 869 C CA . LYS A 1 115 ? -19.791 2.923 4.467 1.00 89.06 115 LYS A CA 1
ATOM 870 C C . LYS A 1 115 ? -20.355 1.800 5.340 1.00 89.06 115 LYS A C 1
ATOM 872 O O . LYS A 1 115 ? -21.564 1.578 5.281 1.00 89.06 115 LYS A O 1
ATOM 877 N N . ILE A 1 116 ? -19.525 1.127 6.143 1.00 85.25 116 ILE A N 1
ATOM 878 C CA . ILE A 1 116 ? -19.965 0.073 7.065 1.00 85.25 116 ILE A CA 1
ATOM 879 C C . ILE A 1 116 ? -21.073 0.610 7.977 1.00 85.25 116 ILE A C 1
ATOM 881 O O . ILE A 1 116 ? -20.946 1.668 8.593 1.00 85.25 116 ILE A O 1
ATOM 885 N N . GLN A 1 117 ? -22.166 -0.144 8.068 1.00 79.75 117 GLN A N 1
ATOM 886 C CA . GLN A 1 117 ? -23.274 0.140 8.971 1.00 79.75 117 GLN A CA 1
ATOM 887 C C . GLN A 1 117 ? -23.155 -0.739 10.212 1.00 79.75 117 GLN A C 1
ATOM 889 O O . GLN A 1 117 ? -23.285 -1.961 10.132 1.00 79.75 117 GLN A O 1
ATOM 894 N N . CYS A 1 118 ? -22.933 -0.120 11.368 1.00 75.44 118 CYS A N 1
ATOM 895 C CA . CYS A 1 118 ? -22.821 -0.821 12.643 1.00 75.44 118 CYS A CA 1
ATOM 896 C C . CYS A 1 118 ? -24.194 -1.015 13.306 1.00 75.44 118 CYS A C 1
ATOM 898 O O . CYS A 1 118 ? -24.468 -0.470 14.379 1.00 75.44 118 CYS A O 1
ATOM 900 N N . THR A 1 119 ? -25.064 -1.789 12.654 1.00 73.38 119 THR A N 1
ATOM 901 C CA . THR A 1 119 ? -26.358 -2.216 13.203 1.00 73.38 119 THR A CA 1
ATOM 902 C C . THR A 1 119 ? -26.202 -3.497 14.024 1.00 73.38 119 THR A C 1
ATOM 904 O O . THR A 1 119 ? -25.216 -4.229 13.899 1.00 73.38 119 THR A O 1
ATOM 907 N N . LYS A 1 120 ? -27.187 -3.786 14.883 1.00 68.25 120 LYS A N 1
ATOM 908 C CA . LYS A 1 120 ? -27.231 -5.051 15.636 1.00 68.25 120 LYS A CA 1
ATOM 909 C C . LYS A 1 120 ? -27.360 -6.261 14.696 1.00 68.25 120 LYS A C 1
ATOM 911 O O . LYS A 1 120 ? -26.771 -7.300 14.966 1.00 68.25 120 LYS A O 1
ATOM 916 N N . GLU A 1 121 ? -28.077 -6.094 13.585 1.00 66.69 121 GLU A N 1
ATOM 917 C CA . GLU A 1 121 ? -28.268 -7.105 12.533 1.00 66.69 121 GLU A CA 1
ATOM 918 C C . GLU A 1 121 ? -26.953 -7.481 11.846 1.00 66.69 121 GLU A C 1
ATOM 920 O O . GLU A 1 121 ? -26.693 -8.653 11.600 1.00 66.69 121 GLU A O 1
ATOM 925 N N . ASN A 1 122 ? -26.067 -6.503 11.650 1.00 68.62 122 ASN A N 1
ATOM 926 C CA . ASN A 1 122 ? -24.729 -6.724 11.107 1.00 68.62 122 ASN A CA 1
ATOM 927 C C . ASN A 1 122 ? -23.734 -7.259 12.153 1.00 68.62 122 ASN A C 1
ATOM 929 O O . ASN A 1 122 ? -22.530 -7.228 11.914 1.00 68.62 122 ASN A O 1
ATOM 933 N N . GLY A 1 123 ? -24.208 -7.714 13.320 1.00 66.19 123 GLY A N 1
ATOM 934 C CA . GLY A 1 123 ? -23.393 -8.354 14.355 1.00 66.19 123 GLY A CA 1
ATOM 935 C C . GLY A 1 123 ? -22.519 -7.404 15.182 1.00 66.19 123 GLY A C 1
ATOM 936 O O . GLY A 1 123 ? -21.619 -7.860 15.886 1.00 66.19 123 GLY A O 1
ATOM 937 N N . CYS A 1 124 ? -22.740 -6.086 15.123 1.00 70.88 124 CYS A N 1
ATOM 938 C CA . CYS A 1 124 ? -21.978 -5.138 15.936 1.00 70.88 124 CYS A CA 1
ATOM 939 C C . CYS A 1 124 ? -22.467 -5.133 17.392 1.00 70.88 124 CYS A C 1
ATOM 941 O O . CYS A 1 124 ? -23.589 -4.717 17.690 1.00 70.88 124 CYS A O 1
ATOM 943 N N . THR A 1 125 ? -21.587 -5.526 18.314 1.00 64.69 125 THR A N 1
ATOM 944 C CA . THR A 1 125 ? -21.789 -5.385 19.761 1.00 64.69 125 THR A CA 1
ATOM 945 C C . THR A 1 125 ? -21.169 -4.075 20.253 1.00 64.69 125 THR A C 1
ATOM 947 O O . THR A 1 125 ? -19.966 -3.832 20.114 1.00 64.69 125 THR A O 1
ATOM 950 N N . GLY A 1 126 ? -22.000 -3.182 20.796 1.00 65.12 126 GLY A N 1
ATOM 951 C CA . GLY A 1 126 ? -21.518 -1.944 21.401 1.00 65.12 126 GLY A CA 1
ATOM 952 C C . GLY A 1 126 ? -20.754 -2.191 22.707 1.00 65.12 126 GLY A C 1
ATOM 953 O O . GLY A 1 126 ? -20.940 -3.212 23.373 1.00 65.12 126 GLY A O 1
ATOM 954 N N . LYS A 1 127 ? -19.899 -1.238 23.096 1.00 65.00 127 LYS A N 1
ATOM 955 C CA . LYS A 1 127 ? -19.181 -1.184 24.377 1.00 65.00 127 LYS A CA 1
ATOM 956 C C . LYS A 1 127 ? -20.222 -1.314 25.498 1.00 65.00 127 LYS A C 1
ATOM 958 O O . LYS A 1 127 ? -21.060 -0.432 25.656 1.00 65.00 127 LYS A O 1
ATOM 963 N N . GLY A 1 128 ? -20.176 -2.424 26.239 1.00 55.69 128 GLY A N 1
ATOM 964 C CA . GLY A 1 128 ? -21.107 -2.712 27.337 1.00 55.69 128 GLY A CA 1
ATOM 965 C C . GLY A 1 128 ? -22.435 -3.366 26.930 1.00 55.69 128 GLY A C 1
ATOM 966 O O . GLY A 1 128 ? -23.386 -3.306 27.699 1.00 55.69 128 GLY A O 1
ATOM 967 N N . GLY A 1 129 ? -22.543 -3.961 25.736 1.00 55.22 129 GLY A N 1
ATOM 968 C CA . GLY A 1 129 ? -23.747 -4.698 25.321 1.00 55.22 129 GLY A CA 1
ATOM 969 C C . GLY A 1 129 ? -24.924 -3.818 24.883 1.00 55.22 129 GLY A C 1
ATOM 970 O O . GLY A 1 129 ? -25.994 -4.334 24.568 1.00 55.22 129 GLY A O 1
ATOM 971 N N . GLN A 1 130 ? -24.731 -2.498 24.806 1.00 52.31 130 GLN A N 1
ATOM 972 C CA . GLN A 1 130 ? -25.708 -1.583 24.221 1.00 52.31 130 GLN A CA 1
ATOM 973 C C . GLN A 1 130 ? -25.760 -1.811 22.702 1.00 52.31 130 GLN A C 1
ATOM 975 O O . GLN A 1 130 ? -24.780 -1.598 21.989 1.00 52.31 130 GLN A O 1
ATOM 980 N N . GLY A 1 131 ? -26.885 -2.336 22.214 1.00 56.38 131 GLY A N 1
ATOM 981 C CA . GLY A 1 131 ? -27.100 -2.634 20.799 1.00 56.38 131 GLY A CA 1
ATOM 982 C C . GLY A 1 131 ? -27.078 -1.392 19.896 1.00 56.38 131 GLY A C 1
ATOM 983 O O . GLY A 1 131 ? -27.481 -0.313 20.312 1.00 56.38 131 GLY A O 1
ATOM 984 N N . SER A 1 132 ? -26.650 -1.598 18.641 1.00 60.78 132 SER A N 1
ATOM 985 C CA . SER A 1 132 ? -26.521 -0.641 17.519 1.00 60.78 132 SER A CA 1
ATOM 986 C C . SER A 1 132 ? -25.704 0.638 17.791 1.00 60.78 132 SER A C 1
ATOM 988 O O . SER A 1 132 ? -25.976 1.404 18.711 1.00 60.78 132 SER A O 1
ATOM 990 N N . CYS A 1 133 ? -24.716 0.927 16.939 1.00 65.56 133 CYS A N 1
ATOM 991 C CA . CYS A 1 133 ? -23.865 2.117 17.083 1.00 65.56 133 CYS A CA 1
ATOM 992 C C . CYS A 1 133 ? -24.479 3.414 16.539 1.00 65.56 133 CYS A C 1
ATOM 994 O O . CYS A 1 133 ? -23.831 4.464 16.599 1.00 65.56 133 CYS A O 1
ATOM 996 N N . GLU A 1 134 ? -25.717 3.364 16.049 1.00 63.12 134 GLU A N 1
ATOM 997 C CA . GLU A 1 134 ? -26.426 4.527 15.506 1.00 63.12 134 GLU A CA 1
ATOM 998 C C . GLU A 1 134 ? -26.627 5.620 16.564 1.00 63.12 134 GLU A C 1
ATOM 1000 O O . GLU A 1 134 ? -26.506 6.809 16.268 1.00 63.12 134 GLU A O 1
ATOM 1005 N N . THR A 1 135 ? -26.825 5.218 17.823 1.00 59.34 135 THR A N 1
ATOM 1006 C CA . THR A 1 135 ? -27.039 6.113 18.972 1.00 59.34 135 THR A CA 1
ATOM 1007 C C . THR A 1 135 ? -25.826 6.981 19.316 1.00 59.34 135 THR A C 1
ATOM 1009 O O . THR A 1 135 ? -25.996 8.072 19.852 1.00 59.34 135 THR A O 1
ATOM 1012 N N . LYS A 1 136 ? -24.603 6.551 18.971 1.00 62.00 136 LYS A N 1
ATOM 1013 C CA . LYS A 1 136 ? -23.355 7.314 19.187 1.00 62.00 136 LYS A CA 1
ATOM 1014 C C . LYS A 1 136 ? -22.849 8.037 17.931 1.00 62.00 136 LYS A C 1
ATOM 1016 O O . LYS A 1 136 ? -21.708 8.481 17.893 1.00 62.00 136 LYS A O 1
ATOM 1021 N N . GLY A 1 137 ? -23.683 8.164 16.895 1.00 63.47 137 GLY A N 1
ATOM 1022 C CA . GLY A 1 137 ? -23.356 8.924 15.682 1.00 63.47 137 GLY A CA 1
ATOM 1023 C C . GLY A 1 137 ? -22.588 8.145 14.608 1.00 63.47 137 GLY A C 1
ATOM 1024 O O . GLY A 1 137 ? -22.254 8.714 13.566 1.00 63.47 137 GLY A O 1
ATOM 1025 N N . CYS A 1 138 ? -22.345 6.845 14.809 1.00 73.69 138 CYS A N 1
ATOM 1026 C CA . CYS A 1 138 ? -21.817 5.972 13.765 1.00 73.69 138 CYS A CA 1
ATOM 1027 C C . CYS A 1 138 ? -22.953 5.603 12.800 1.00 73.69 138 CYS A C 1
ATOM 1029 O O . CYS A 1 138 ? -23.769 4.727 13.081 1.00 73.69 138 CYS A O 1
ATOM 1031 N N . LYS A 1 139 ? -23.027 6.321 11.678 1.00 72.69 139 LYS A N 1
ATOM 1032 C CA . LYS A 1 139 ? -24.032 6.167 10.624 1.00 72.69 139 LYS A CA 1
ATOM 1033 C C . LYS A 1 139 ? -23.382 5.581 9.373 1.00 72.69 139 LYS A C 1
ATOM 1035 O O . LYS A 1 139 ? -22.155 5.578 9.236 1.00 72.69 139 LYS A O 1
ATOM 1040 N N . LYS A 1 140 ? -24.214 5.138 8.422 1.00 71.50 140 LYS A N 1
ATOM 1041 C CA . LYS A 1 140 ? -23.773 4.853 7.048 1.00 71.50 140 LYS A CA 1
ATOM 1042 C C . LYS A 1 140 ? -22.951 6.058 6.573 1.00 71.50 140 LYS A C 1
ATOM 1044 O O . LYS A 1 140 ? -23.489 7.154 6.602 1.00 71.50 140 LYS A O 1
ATOM 1049 N N . THR A 1 141 ? -21.694 5.833 6.179 1.00 77.44 141 THR A N 1
ATOM 1050 C CA . THR A 1 141 ? -20.671 6.816 5.743 1.00 77.44 141 THR A CA 1
ATOM 1051 C C . THR A 1 141 ? -19.768 7.453 6.808 1.00 77.44 141 THR A C 1
ATOM 1053 O O . THR A 1 141 ? -18.812 8.123 6.418 1.00 77.44 141 THR A O 1
ATOM 1056 N N . THR A 1 142 ? -19.990 7.257 8.113 1.00 79.38 142 THR A N 1
ATOM 1057 C CA . THR A 1 142 ? -19.142 7.865 9.167 1.00 79.38 142 THR A CA 1
ATOM 1058 C C . THR A 1 142 ? -18.319 6.856 9.969 1.00 79.38 142 THR A C 1
ATOM 1060 O O . THR A 1 142 ? -17.605 7.242 10.900 1.00 79.38 142 THR A O 1
ATOM 1063 N N . HIS A 1 143 ? -18.365 5.568 9.614 1.00 82.44 143 HIS A N 1
ATOM 1064 C CA . HIS A 1 143 ? -17.661 4.521 10.350 1.00 82.44 143 HIS A CA 1
ATOM 1065 C C . HIS A 1 143 ? -16.140 4.769 10.390 1.00 82.44 143 HIS A C 1
ATOM 1067 O O . HIS A 1 143 ? -15.499 5.039 9.375 1.00 82.44 143 HIS A O 1
ATOM 1073 N N . GLY A 1 144 ? -15.570 4.739 11.600 1.00 78.38 144 GLY A N 1
ATOM 1074 C CA . GLY A 1 144 ? -14.154 5.023 11.860 1.00 78.38 144 GLY A CA 1
ATOM 1075 C C . GLY A 1 144 ? -13.754 6.501 11.836 1.00 78.38 144 GLY A C 1
ATOM 1076 O O . GLY A 1 144 ? -12.700 6.836 12.361 1.00 78.38 144 GLY A O 1
ATOM 1077 N N . THR A 1 145 ? -14.574 7.399 11.283 1.00 82.00 145 THR A N 1
ATOM 1078 C CA . THR A 1 145 ? -14.315 8.851 11.363 1.00 82.00 145 THR A CA 1
ATOM 1079 C C . THR A 1 145 ? -14.765 9.409 12.712 1.00 82.00 145 THR A C 1
ATOM 1081 O O . THR A 1 145 ? -14.072 10.223 13.319 1.00 82.00 145 THR A O 1
ATOM 1084 N N . VAL A 1 146 ? -15.904 8.924 13.207 1.00 79.38 146 VAL A N 1
ATOM 1085 C CA . VAL A 1 146 ? -16.395 9.192 14.563 1.00 79.38 146 VAL A CA 1
ATOM 1086 C C . VAL A 1 146 ? -16.064 8.031 15.497 1.00 79.38 146 VAL A C 1
ATOM 1088 O O . VAL A 1 146 ? -15.799 6.911 15.045 1.00 79.38 146 VAL A O 1
ATOM 1091 N N . ASP A 1 147 ? -16.084 8.289 16.804 1.00 75.31 147 ASP A N 1
ATOM 1092 C CA . ASP A 1 147 ? -15.879 7.249 17.809 1.00 75.31 147 ASP A CA 1
ATOM 1093 C C . ASP A 1 147 ? -16.979 6.189 17.701 1.00 75.31 147 ASP A C 1
ATOM 1095 O O . ASP A 1 147 ? -18.152 6.419 17.994 1.00 75.31 147 ASP A O 1
ATOM 1099 N N . CYS A 1 148 ? -16.587 5.009 17.219 1.00 74.69 148 CYS A N 1
ATOM 1100 C CA . CYS A 1 148 ? -17.508 3.902 17.039 1.00 74.69 148 CYS A CA 1
ATOM 1101 C C . CYS A 1 148 ? -17.845 3.277 18.395 1.00 74.69 148 CYS A C 1
ATOM 1103 O O . CYS A 1 148 ? -17.003 3.186 19.292 1.00 74.69 148 CYS A O 1
ATOM 1105 N N . CYS A 1 149 ? -19.081 2.801 18.538 1.00 76.31 149 CYS A N 1
ATOM 1106 C CA . CYS A 1 149 ? -19.505 2.143 19.762 1.00 76.31 149 CYS A CA 1
ATOM 1107 C C . CYS A 1 149 ? -18.928 0.732 19.912 1.00 76.31 149 CYS A C 1
ATOM 1109 O O . CYS A 1 149 ? -19.066 0.183 20.993 1.00 76.31 149 CYS A O 1
ATOM 1111 N N . CYS A 1 150 ? -18.311 0.138 18.884 1.00 77.38 150 CYS A N 1
ATOM 1112 C CA . CYS A 1 150 ? -17.790 -1.229 18.935 1.00 77.38 150 CYS A CA 1
ATOM 1113 C C . CYS A 1 150 ? -16.817 -1.436 20.094 1.00 77.38 150 CYS A C 1
ATOM 1115 O O . CYS A 1 150 ? -16.008 -0.560 20.404 1.00 77.38 150 CYS A O 1
ATOM 1117 N N . GLU A 1 151 ? -16.868 -2.617 20.713 1.00 78.00 151 GLU A N 1
ATOM 1118 C CA . GLU A 1 151 ? -15.904 -2.943 21.753 1.00 78.00 151 GLU A CA 1
ATOM 1119 C C . GLU A 1 151 ? -14.489 -2.920 21.189 1.00 78.00 151 GLU A C 1
ATOM 1121 O O . GLU A 1 151 ? -13.681 -2.217 21.756 1.00 78.00 151 GLU A O 1
ATOM 1126 N N . ASN A 1 152 ? -14.214 -3.606 20.081 1.00 81.25 152 ASN A N 1
ATOM 1127 C CA . ASN A 1 152 ? -12.917 -3.640 19.403 1.00 81.25 152 ASN A CA 1
ATOM 1128 C C . ASN A 1 152 ? -13.125 -3.709 17.895 1.00 81.25 152 ASN A C 1
ATOM 1130 O O . ASN A 1 152 ? -14.188 -4.151 17.451 1.00 81.25 152 ASN A O 1
ATOM 1134 N N . ILE A 1 153 ? -12.093 -3.393 17.107 1.00 86.50 153 ILE A N 1
ATOM 1135 C CA . ILE A 1 153 ? -12.140 -3.607 15.652 1.00 86.50 153 ILE A CA 1
ATOM 1136 C C . ILE A 1 153 ? -12.446 -5.070 15.288 1.00 86.50 153 ILE A C 1
ATOM 1138 O O . ILE A 1 153 ? -13.218 -5.328 14.371 1.00 86.50 153 ILE A O 1
ATOM 1142 N N . VAL A 1 154 ? -11.916 -6.025 16.061 1.00 86.62 154 VAL A N 1
ATOM 1143 C CA . VAL A 1 154 ? -12.108 -7.470 15.842 1.00 86.62 154 VAL A CA 1
ATOM 1144 C C . VAL A 1 154 ? -13.554 -7.905 16.091 1.00 86.62 154 VAL A C 1
ATOM 1146 O O . VAL A 1 154 ? -14.071 -8.765 15.389 1.00 86.62 154 VAL A O 1
ATOM 1149 N N . LYS A 1 155 ? -14.229 -7.290 17.072 1.00 84.12 155 LYS A N 1
ATOM 1150 C CA . LYS A 1 155 ? -15.635 -7.579 17.407 1.00 84.12 155 LYS A CA 1
ATOM 1151 C C . LYS A 1 155 ? -16.623 -6.879 16.464 1.00 84.12 155 LYS A C 1
ATOM 1153 O O . LYS A 1 155 ? -17.830 -7.071 16.584 1.00 84.12 155 LYS A O 1
ATOM 1158 N N . CYS A 1 156 ? -16.136 -6.066 15.526 1.00 81.88 156 CYS A N 1
ATOM 1159 C CA . CYS A 1 156 ? -16.967 -5.457 14.500 1.00 81.88 156 CYS A CA 1
ATOM 1160 C C . CYS A 1 156 ? -17.117 -6.417 13.310 1.00 81.88 156 CYS A C 1
ATOM 1162 O O . CYS A 1 156 ? -16.242 -6.499 12.447 1.00 81.88 156 CYS A O 1
ATOM 1164 N N . ALA A 1 157 ? -18.244 -7.128 13.244 1.00 82.19 157 ALA A N 1
ATOM 1165 C CA . ALA A 1 157 ? -18.515 -8.096 12.178 1.00 82.19 157 ALA A CA 1
ATOM 1166 C C . ALA A 1 157 ? -18.503 -7.468 10.766 1.00 82.19 157 ALA A C 1
ATOM 1168 O O . ALA A 1 157 ? -17.991 -8.080 9.827 1.00 82.19 157 ALA A O 1
ATOM 1169 N N . GLY A 1 158 ? -18.941 -6.211 10.622 1.00 82.81 158 GLY A N 1
ATOM 1170 C CA . GLY A 1 158 ? -18.857 -5.481 9.350 1.00 82.81 158 GLY A CA 1
ATOM 1171 C C . GLY A 1 158 ? -17.422 -5.257 8.848 1.00 82.81 158 GLY A C 1
ATOM 1172 O O . GLY A 1 158 ? -17.174 -5.305 7.645 1.00 82.81 158 GLY A O 1
ATOM 1173 N N . VAL A 1 159 ? -16.456 -5.065 9.755 1.00 88.38 159 VAL A N 1
ATOM 1174 C CA . VAL A 1 159 ? -15.037 -4.893 9.387 1.00 88.38 159 VAL A CA 1
ATOM 1175 C C . VAL A 1 159 ? -14.435 -6.209 8.921 1.00 88.38 159 VAL A C 1
ATOM 1177 O O . VAL A 1 159 ? -13.712 -6.233 7.927 1.00 88.38 159 VAL A O 1
ATOM 1180 N N . TYR A 1 160 ? -14.765 -7.304 9.606 1.00 87.25 160 TYR A N 1
ATOM 1181 C CA . TYR A 1 160 ? -14.271 -8.630 9.253 1.00 87.25 160 TYR A CA 1
ATOM 1182 C C . TYR A 1 160 ? -14.668 -9.008 7.820 1.00 87.25 160 TYR A C 1
ATOM 1184 O O . TYR A 1 160 ? -13.799 -9.327 7.012 1.00 87.25 160 TYR A O 1
ATOM 1192 N N . GLY A 1 161 ? -15.951 -8.880 7.463 1.00 88.50 161 GLY A N 1
ATOM 1193 C CA . GLY A 1 161 ? -16.417 -9.168 6.100 1.00 88.50 161 GLY A CA 1
ATOM 1194 C C . GLY A 1 161 ? -15.736 -8.302 5.033 1.00 88.50 161 GLY A C 1
ATOM 1195 O O . GLY A 1 161 ? -15.374 -8.799 3.965 1.00 88.50 161 GLY A O 1
ATOM 1196 N N . LEU A 1 162 ? -15.491 -7.021 5.337 1.00 90.94 162 LEU A N 1
ATOM 1197 C CA . LEU A 1 162 ? -14.784 -6.124 4.426 1.00 90.94 162 LEU A CA 1
ATOM 1198 C C . LEU A 1 162 ? -13.331 -6.562 4.202 1.00 90.94 162 LEU A C 1
ATOM 1200 O O . LEU A 1 162 ? -12.873 -6.576 3.062 1.00 90.94 162 LEU A O 1
ATOM 1204 N N . PHE A 1 163 ? -12.609 -6.937 5.258 1.00 92.50 163 PHE A N 1
ATOM 1205 C CA . PHE A 1 163 ? -11.215 -7.367 5.139 1.00 92.50 163 PHE A CA 1
ATOM 1206 C C . PHE A 1 163 ? -11.093 -8.600 4.243 1.00 92.50 163 PHE A C 1
ATOM 1208 O O . PHE A 1 163 ? -10.299 -8.576 3.303 1.00 92.5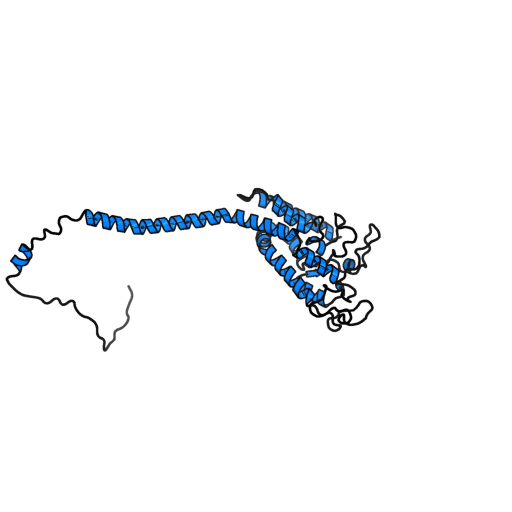0 163 PHE A O 1
ATOM 1215 N N . TYR A 1 164 ? -11.950 -9.608 4.431 1.00 91.50 164 TYR A N 1
ATOM 1216 C CA . TYR A 1 164 ? -11.951 -10.800 3.576 1.00 91.50 164 TYR A CA 1
ATOM 1217 C C . TYR A 1 164 ? -12.275 -10.482 2.119 1.00 91.50 164 TYR A C 1
ATOM 1219 O O . TYR A 1 164 ? -11.621 -11.018 1.226 1.00 91.50 164 TYR A O 1
ATOM 1227 N N . ARG A 1 165 ? -13.218 -9.564 1.857 1.00 92.88 165 ARG A N 1
ATOM 1228 C CA . ARG A 1 165 ? -13.536 -9.135 0.484 1.00 92.88 165 ARG A CA 1
ATOM 1229 C C . ARG A 1 165 ? -12.326 -8.530 -0.234 1.00 92.88 165 ARG A C 1
ATOM 1231 O O . ARG A 1 165 ? -12.197 -8.690 -1.441 1.00 92.88 165 ARG A O 1
ATOM 1238 N N . TYR A 1 166 ? -11.450 -7.849 0.501 1.00 92.25 166 TYR A N 1
ATOM 1239 C CA . TYR A 1 166 ? -10.217 -7.256 -0.025 1.00 92.25 166 TYR A CA 1
ATOM 1240 C C . TYR A 1 166 ? -8.984 -8.166 0.117 1.00 92.25 166 TYR A C 1
ATOM 1242 O O . TYR A 1 166 ? -7.881 -7.746 -0.222 1.00 92.25 166 TYR A O 1
ATOM 1250 N N . GLY A 1 167 ? -9.150 -9.409 0.579 1.00 92.25 167 GLY A N 1
ATOM 1251 C CA . GLY A 1 167 ? -8.063 -10.385 0.677 1.00 92.25 167 GLY A CA 1
ATOM 1252 C C . GLY A 1 167 ? -7.185 -10.257 1.926 1.00 92.25 167 GLY A C 1
ATOM 1253 O O . GLY A 1 167 ? -6.046 -10.728 1.923 1.00 92.25 167 GLY A O 1
ATOM 1254 N N . PHE A 1 168 ? -7.695 -9.641 2.993 1.00 92.38 168 PHE A N 1
ATOM 1255 C CA . PHE A 1 168 ? -7.001 -9.474 4.267 1.00 92.38 168 PHE A CA 1
ATOM 1256 C C . PHE A 1 168 ? -7.697 -10.225 5.409 1.00 92.38 168 PHE A C 1
ATOM 1258 O O . PHE A 1 168 ? -8.917 -10.361 5.450 1.00 92.38 168 PHE A O 1
ATOM 1265 N N . SER A 1 169 ? -6.908 -10.652 6.386 1.00 91.44 169 SER A N 1
ATOM 1266 C CA . SER A 1 169 ? -7.342 -11.106 7.702 1.00 91.44 169 SER A CA 1
ATOM 1267 C C . SER A 1 169 ? -6.707 -10.238 8.790 1.00 91.44 169 SER A C 1
ATOM 1269 O O . SER A 1 169 ? -5.803 -9.444 8.527 1.00 91.44 169 SER A O 1
ATOM 1271 N N . PHE A 1 170 ? -7.152 -10.395 10.037 1.00 89.38 170 PHE A N 1
ATOM 1272 C CA . PHE A 1 170 ? -6.447 -9.801 11.172 1.00 89.38 170 PHE A CA 1
ATOM 1273 C C . PHE A 1 170 ? -5.109 -10.513 11.394 1.00 89.38 170 PHE A C 1
ATOM 1275 O O . PHE A 1 170 ? -5.072 -11.744 11.398 1.00 89.38 170 PHE A O 1
ATOM 1282 N N . LEU A 1 171 ? -4.023 -9.759 11.600 1.00 84.69 171 LEU A N 1
ATOM 1283 C CA . LEU A 1 171 ? -2.708 -10.353 11.871 1.00 84.69 171 LEU A CA 1
ATOM 1284 C C . LEU A 1 171 ? -2.640 -10.948 13.281 1.00 84.69 171 LEU A C 1
ATOM 1286 O O . LEU A 1 171 ? -2.219 -12.087 13.452 1.00 84.69 171 LEU A O 1
ATOM 1290 N N . SER A 1 172 ? -3.045 -10.182 14.297 1.00 82.00 172 SER A N 1
ATOM 1291 C CA . SER A 1 172 ? -3.159 -10.693 15.666 1.00 82.00 172 SER A CA 1
ATOM 1292 C C . SER A 1 172 ? -4.405 -10.126 16.349 1.00 82.00 172 SER A C 1
ATOM 1294 O O . SER A 1 172 ? -4.375 -9.007 16.867 1.00 82.00 172 SER A O 1
ATOM 1296 N N . PRO A 1 173 ? -5.514 -10.884 16.406 1.00 82.50 173 PRO A N 1
ATOM 1297 C CA . PRO A 1 173 ? -6.721 -10.428 17.090 1.00 82.50 173 PRO A CA 1
ATOM 1298 C C . PRO A 1 173 ? -6.519 -10.267 18.606 1.00 82.50 173 PRO A C 1
ATOM 1300 O O . PRO A 1 173 ? -7.227 -9.475 19.229 1.00 82.50 173 PRO A O 1
ATOM 1303 N N . MET A 1 174 ? -5.545 -10.969 19.202 1.00 75.25 174 MET A N 1
ATOM 1304 C CA . MET A 1 174 ? -5.253 -10.889 20.639 1.00 75.25 174 MET A CA 1
ATOM 1305 C C . MET A 1 174 ? -4.613 -9.549 21.019 1.00 75.25 174 MET A C 1
ATOM 1307 O O . MET A 1 174 ? -5.132 -8.878 21.916 1.00 75.25 174 MET A O 1
ATOM 1311 N N . THR A 1 175 ? -3.596 -9.095 20.269 1.00 76.25 175 THR A N 1
ATOM 1312 C CA . THR A 1 175 ? -3.039 -7.736 20.434 1.00 76.25 175 THR A CA 1
ATOM 1313 C C . THR A 1 175 ? -4.096 -6.653 20.234 1.00 76.25 175 THR A C 1
ATOM 1315 O O . THR A 1 175 ? -4.170 -5.714 21.017 1.00 76.25 175 THR A O 1
ATOM 1318 N N . LEU A 1 176 ? -4.950 -6.783 19.211 1.00 80.88 176 LEU A N 1
ATOM 1319 C CA . LEU A 1 176 ? -5.962 -5.771 18.887 1.00 80.88 176 LEU A CA 1
ATOM 1320 C C . LEU A 1 176 ? -7.060 -5.664 19.952 1.00 80.88 176 LEU A C 1
ATOM 1322 O O . LEU A 1 176 ? -7.636 -4.593 20.138 1.00 80.88 176 LEU A O 1
ATOM 1326 N N . THR A 1 177 ? -7.346 -6.763 20.652 1.00 80.06 177 THR A N 1
ATOM 1327 C CA . THR A 1 177 ? -8.345 -6.807 21.730 1.00 80.06 177 THR A CA 1
ATOM 1328 C C . THR A 1 177 ? -7.815 -6.183 23.028 1.00 80.06 177 THR A C 1
ATOM 1330 O O . THR A 1 177 ? -8.613 -5.840 23.898 1.00 80.06 177 THR A O 1
ATOM 1333 N N . GLY A 1 178 ? -6.495 -5.976 23.143 1.00 71.44 178 GLY A N 1
ATOM 1334 C CA . GLY A 1 178 ? -5.836 -5.472 24.354 1.00 71.44 178 GLY A CA 1
ATOM 1335 C C . GLY A 1 178 ? -5.630 -6.540 25.434 1.00 71.44 178 GLY A C 1
ATOM 1336 O O . GLY A 1 178 ? -5.315 -6.206 26.571 1.00 71.44 178 GLY A O 1
ATOM 1337 N N . ASN A 1 179 ? -5.814 -7.820 25.092 1.00 65.44 179 ASN A N 1
ATOM 1338 C CA . ASN A 1 179 ? -5.639 -8.942 26.023 1.00 65.44 179 ASN A CA 1
ATOM 1339 C C . ASN A 1 179 ? -4.179 -9.416 26.106 1.00 65.44 179 ASN A C 1
ATOM 1341 O O . ASN A 1 179 ? -3.829 -10.200 26.986 1.00 65.44 179 ASN A O 1
ATOM 1345 N N . GLU A 1 180 ? -3.333 -8.968 25.180 1.00 61.69 180 GLU A N 1
ATOM 1346 C CA . GLU A 1 180 ? -1.923 -9.335 25.110 1.00 61.69 180 GLU A CA 1
ATOM 1347 C C . GLU A 1 180 ? -1.095 -8.362 25.959 1.00 61.69 180 GLU A C 1
ATOM 1349 O O . GLU A 1 180 ? -1.021 -7.168 25.667 1.00 61.69 180 GLU A O 1
ATOM 1354 N N . LYS A 1 181 ? -0.487 -8.868 27.036 1.00 53.75 181 LYS A N 1
ATOM 1355 C CA . LYS A 1 181 ? 0.508 -8.134 27.824 1.00 53.75 181 LYS A CA 1
ATOM 1356 C C . LYS A 1 181 ? 1.859 -8.308 27.132 1.00 53.75 181 LYS A C 1
ATOM 1358 O O . LYS A 1 181 ? 2.307 -9.442 26.989 1.00 53.75 181 LYS A O 1
ATOM 1363 N N . TYR A 1 182 ? 2.490 -7.223 26.686 1.00 51.56 182 TYR A N 1
ATOM 1364 C CA . TYR A 1 182 ? 3.899 -7.290 26.290 1.00 51.56 182 TYR A CA 1
ATOM 1365 C C . TYR A 1 182 ? 4.764 -7.426 27.552 1.00 51.56 182 TYR A C 1
ATOM 1367 O O . TYR A 1 182 ? 4.466 -6.826 28.584 1.00 51.56 182 TYR A O 1
ATOM 1375 N N . GLU A 1 183 ? 5.798 -8.262 27.470 1.00 40.47 183 GLU A N 1
ATOM 1376 C CA . GLU A 1 183 ? 6.670 -8.668 28.587 1.00 40.47 183 GLU A CA 1
ATOM 1377 C C . GLU A 1 183 ? 7.671 -7.569 28.999 1.00 40.47 183 GLU A C 1
ATOM 1379 O O . GLU A 1 183 ? 8.308 -7.652 30.043 1.00 40.47 183 GLU A O 1
ATOM 1384 N N . THR A 1 184 ? 7.770 -6.501 28.210 1.00 42.34 184 THR A N 1
ATOM 1385 C CA . THR A 1 184 ? 8.643 -5.352 28.450 1.00 42.34 184 THR A CA 1
ATOM 1386 C C . THR A 1 184 ? 7.785 -4.106 28.670 1.00 42.34 184 THR A C 1
ATOM 1388 O O . THR A 1 184 ? 7.056 -3.688 27.775 1.00 42.34 184 THR A O 1
ATOM 1391 N N . ASP A 1 185 ? 7.860 -3.535 29.874 1.00 36.97 185 ASP A N 1
ATOM 1392 C CA . ASP A 1 185 ? 7.294 -2.233 30.267 1.00 36.97 185 ASP A CA 1
ATOM 1393 C C . ASP A 1 185 ? 5.775 -2.094 30.472 1.00 36.97 185 ASP A C 1
ATOM 1395 O O . ASP A 1 185 ? 5.230 -1.007 30.323 1.00 36.97 185 ASP A O 1
ATOM 1399 N N . GLY A 1 186 ? 5.060 -3.142 30.905 1.00 42.31 186 GLY A N 1
ATOM 1400 C CA . GLY A 1 186 ? 3.747 -3.007 31.582 1.00 42.31 186 GLY A CA 1
ATOM 1401 C C . GLY A 1 186 ? 2.604 -2.335 30.790 1.00 42.31 186 GLY A C 1
ATOM 1402 O O . GLY A 1 186 ? 1.475 -2.256 31.275 1.00 42.31 186 GLY A O 1
ATOM 1403 N N . GLN A 1 187 ? 2.866 -1.893 29.565 1.00 42.56 187 GLN A N 1
ATOM 1404 C CA . GLN A 1 187 ? 1.958 -1.279 28.616 1.00 42.56 187 GLN A CA 1
ATOM 1405 C C . GLN A 1 187 ? 1.836 -2.251 27.448 1.00 42.56 187 GLN A C 1
ATOM 1407 O O . GLN A 1 187 ? 2.602 -2.221 26.489 1.00 42.56 187 GLN A O 1
ATOM 1412 N N . GLY A 1 188 ? 0.867 -3.165 27.538 1.00 49.44 188 GLY A N 1
ATOM 1413 C CA . GLY A 1 188 ? 0.463 -3.939 26.366 1.00 49.44 188 GLY A CA 1
ATOM 1414 C C . GLY A 1 188 ? -0.000 -3.002 25.241 1.00 49.44 188 GLY A C 1
ATOM 1415 O O . GLY A 1 188 ? -0.377 -1.856 25.518 1.00 49.44 188 GLY A O 1
ATOM 1416 N N . PRO A 1 189 ? -0.009 -3.450 23.971 1.00 55.75 189 PRO A N 1
ATOM 1417 C CA . PRO A 1 189 ? -0.644 -2.696 22.902 1.00 55.75 189 PRO A CA 1
ATOM 1418 C C . PRO A 1 189 ? -2.073 -2.373 23.338 1.00 55.75 189 PRO A C 1
ATOM 1420 O O . PRO A 1 189 ? -2.899 -3.266 23.529 1.00 55.75 189 PRO A O 1
ATOM 1423 N N . GLY A 1 190 ? -2.340 -1.084 23.550 1.00 64.94 190 GLY A N 1
ATOM 1424 C CA . GLY A 1 190 ? -3.654 -0.623 23.960 1.00 64.94 190 GLY A CA 1
ATOM 1425 C C . GLY A 1 190 ? -4.717 -1.153 23.004 1.00 64.94 190 GLY A C 1
ATOM 1426 O O . GLY A 1 190 ? -4.494 -1.277 21.797 1.00 64.94 190 GLY A O 1
ATOM 1427 N N . LYS A 1 191 ? -5.875 -1.476 23.568 1.00 77.00 191 LYS A N 1
ATOM 1428 C CA . LYS A 1 191 ? -7.097 -1.837 22.857 1.00 77.00 191 LYS A CA 1
ATOM 1429 C C . LYS A 1 191 ? -7.301 -0.980 21.592 1.00 77.00 191 LYS A C 1
ATOM 1431 O O . LYS A 1 191 ? -7.281 0.249 21.683 1.00 77.00 191 LYS A O 1
ATOM 1436 N N . ARG A 1 192 ? -7.499 -1.600 20.419 1.00 82.25 192 ARG A N 1
ATOM 1437 C CA . ARG A 1 192 ? -7.598 -0.871 19.138 1.00 82.25 192 ARG A CA 1
ATOM 1438 C C . ARG A 1 192 ? -9.041 -0.743 18.649 1.00 82.25 192 ARG A C 1
ATOM 1440 O O . ARG A 1 192 ? -9.717 -1.723 18.323 1.00 82.25 192 ARG A O 1
ATOM 1447 N N . ASP A 1 193 ? -9.480 0.508 18.546 1.00 83.56 193 ASP A N 1
ATOM 1448 C CA . ASP A 1 193 ? -10.806 0.890 18.058 1.00 83.56 193 ASP A CA 1
ATOM 1449 C C . ASP A 1 193 ? -10.830 1.050 16.521 1.00 83.56 193 ASP A C 1
ATOM 1451 O O . ASP A 1 193 ? -9.806 1.293 15.878 1.00 83.56 193 ASP A O 1
ATOM 1455 N N . CYS A 1 194 ? -12.022 0.998 15.908 1.00 86.00 194 CYS A N 1
ATOM 1456 C CA . CYS A 1 194 ? -12.193 1.219 14.460 1.00 86.00 194 CYS A CA 1
ATOM 1457 C C . CYS A 1 194 ? -11.653 2.583 13.984 1.00 86.00 194 CYS A C 1
ATOM 1459 O O . CYS A 1 194 ? -11.189 2.703 12.851 1.00 86.00 194 CYS A O 1
ATOM 1461 N N . LYS A 1 195 ? -11.692 3.609 14.848 1.00 85.88 195 LYS A N 1
ATOM 1462 C CA . LYS A 1 195 ? -11.157 4.950 14.562 1.00 85.88 195 LYS A CA 1
ATOM 1463 C C . LYS A 1 195 ? -9.634 4.977 14.488 1.00 85.88 195 LYS A C 1
ATOM 1465 O O . LYS A 1 195 ? -9.076 5.677 13.644 1.00 85.88 195 LYS A O 1
ATOM 1470 N N . ALA A 1 196 ? -8.967 4.188 15.331 1.00 84.31 196 ALA A N 1
ATOM 1471 C CA . ALA A 1 196 ? -7.515 4.051 15.309 1.00 84.31 196 ALA A CA 1
ATOM 1472 C C . ALA A 1 196 ? -7.054 3.485 13.960 1.00 84.31 196 ALA A C 1
ATOM 1474 O O . ALA A 1 196 ? -6.204 4.085 13.306 1.00 84.31 196 ALA A O 1
ATOM 1475 N N . PHE A 1 197 ? -7.706 2.415 13.491 1.00 88.50 197 PHE A N 1
ATOM 1476 C CA . PHE A 1 197 ? -7.446 1.842 12.169 1.00 88.50 197 PHE A CA 1
ATOM 1477 C C . PHE A 1 197 ? -7.741 2.818 11.030 1.00 88.50 197 PHE A C 1
ATOM 1479 O O . PHE A 1 197 ? -6.911 2.983 10.141 1.00 88.50 197 PHE A O 1
ATOM 1486 N N . TYR A 1 198 ? -8.894 3.494 11.059 1.00 89.69 198 TYR A N 1
ATOM 1487 C CA . TYR A 1 198 ? -9.249 4.485 10.043 1.00 89.69 198 TYR A CA 1
ATOM 1488 C C . TYR A 1 198 ? -8.192 5.588 9.925 1.00 89.69 198 TYR A C 1
ATOM 1490 O O . TYR A 1 198 ? -7.732 5.904 8.829 1.00 89.69 198 TYR A O 1
ATOM 1498 N N . THR A 1 199 ? -7.780 6.143 11.065 1.00 87.25 199 THR A N 1
ATOM 1499 C CA . THR A 1 199 ? -6.775 7.209 11.129 1.00 87.25 199 THR A CA 1
ATOM 1500 C C . THR A 1 199 ? -5.434 6.708 10.610 1.00 87.25 199 THR A C 1
ATOM 1502 O O . THR A 1 199 ? -4.804 7.369 9.790 1.00 87.25 199 THR A O 1
ATOM 1505 N N . GLN A 1 200 ? -5.033 5.505 11.019 1.00 86.81 200 GLN A N 1
ATOM 1506 C CA . GLN A 1 200 ? -3.809 4.867 10.560 1.00 86.81 200 GLN A CA 1
ATOM 1507 C C . GLN A 1 200 ? -3.808 4.658 9.044 1.00 86.81 200 GLN A C 1
ATOM 1509 O O . GLN A 1 200 ? -2.874 5.074 8.366 1.00 86.81 200 GLN A O 1
ATOM 1514 N N . LEU A 1 201 ? -4.867 4.064 8.492 1.00 89.94 201 LEU A N 1
ATOM 1515 C CA . LEU A 1 201 ? -4.986 3.811 7.059 1.00 89.94 201 LEU A CA 1
ATOM 1516 C C . LEU A 1 201 ? -5.020 5.120 6.256 1.00 89.94 201 LEU A C 1
ATOM 1518 O O . LEU A 1 201 ? -4.375 5.221 5.215 1.00 89.94 201 LEU A O 1
ATOM 1522 N N . ASN A 1 202 ? -5.712 6.145 6.761 1.00 89.56 202 ASN A N 1
ATOM 1523 C CA . ASN A 1 202 ? -5.745 7.466 6.140 1.00 89.56 202 ASN A CA 1
ATOM 1524 C C . ASN A 1 202 ? -4.362 8.135 6.135 1.00 89.56 202 ASN A C 1
ATOM 1526 O O . ASN A 1 202 ? -3.963 8.722 5.129 1.00 89.56 202 ASN A O 1
ATOM 1530 N N . ASN A 1 203 ? -3.617 8.016 7.235 1.00 85.88 203 ASN A N 1
ATOM 1531 C CA . ASN A 1 203 ? -2.249 8.519 7.329 1.00 85.88 203 ASN A CA 1
ATOM 1532 C C . ASN A 1 203 ? -1.330 7.786 6.356 1.00 85.88 203 ASN A C 1
ATOM 1534 O O . ASN A 1 203 ? -0.503 8.418 5.716 1.00 85.88 203 ASN A O 1
ATOM 1538 N N . VAL A 1 204 ? -1.510 6.476 6.194 1.00 86.81 204 VAL A N 1
ATOM 1539 C CA . VAL A 1 204 ? -0.738 5.669 5.249 1.00 86.81 204 VAL A CA 1
ATOM 1540 C C . VAL A 1 204 ? -0.998 6.095 3.802 1.00 86.81 204 VAL A C 1
ATOM 1542 O O . VAL A 1 204 ? -0.055 6.325 3.052 1.00 86.81 204 VAL A O 1
ATOM 1545 N N . ILE A 1 205 ? -2.258 6.282 3.404 1.00 88.12 205 ILE A N 1
ATOM 1546 C CA . ILE A 1 205 ? -2.620 6.656 2.023 1.00 88.12 205 ILE A CA 1
ATOM 1547 C C . ILE A 1 205 ? -2.140 8.068 1.651 1.00 88.12 205 ILE A C 1
ATOM 1549 O O . ILE A 1 205 ? -1.743 8.303 0.502 1.00 88.12 205 ILE A O 1
ATOM 1553 N N . ASN A 1 206 ? -2.183 8.995 2.611 1.00 85.12 206 ASN A N 1
ATOM 1554 C CA . ASN A 1 206 ? -1.748 10.386 2.442 1.00 85.12 206 ASN A CA 1
ATOM 1555 C C . ASN A 1 206 ? -0.279 10.609 2.831 1.00 85.12 206 ASN A C 1
ATOM 1557 O O . ASN A 1 206 ? 0.221 11.729 2.740 1.00 85.12 206 ASN A O 1
ATOM 1561 N N . GLY A 1 207 ? 0.400 9.557 3.281 1.00 81.06 207 GLY A N 1
ATOM 1562 C CA . GLY A 1 207 ? 1.743 9.629 3.823 1.00 81.06 207 GLY A CA 1
ATOM 1563 C C . GLY A 1 207 ? 2.798 9.937 2.767 1.00 81.06 207 GLY A C 1
ATOM 1564 O O . GLY A 1 207 ? 2.676 9.590 1.587 1.00 81.06 207 GLY A O 1
ATOM 1565 N N . THR A 1 208 ? 3.897 10.522 3.235 1.00 78.75 208 THR A N 1
ATOM 1566 C CA . THR A 1 208 ? 5.130 10.698 2.461 1.00 78.75 208 THR A CA 1
ATOM 1567 C C . THR A 1 208 ? 5.686 9.388 1.866 1.00 78.75 208 THR A C 1
ATOM 1569 O O . THR A 1 208 ? 6.116 9.434 0.708 1.00 78.75 208 THR A O 1
ATOM 1572 N N . PRO A 1 209 ? 5.598 8.199 2.520 1.00 80.00 209 PRO A N 1
ATOM 1573 C CA . PRO A 1 209 ? 6.260 6.990 2.020 1.00 80.00 209 PRO A CA 1
ATOM 1574 C C . PRO A 1 209 ? 5.727 6.504 0.668 1.00 80.00 209 PRO A C 1
ATOM 1576 O O . PRO A 1 209 ? 6.503 6.104 -0.199 1.00 80.00 209 PRO A O 1
ATOM 1579 N N . PHE A 1 210 ? 4.409 6.583 0.443 1.00 82.69 210 PHE A N 1
ATOM 1580 C CA . PHE A 1 210 ? 3.815 6.222 -0.847 1.00 82.69 210 PHE A CA 1
ATOM 1581 C C . PHE A 1 210 ? 4.250 7.177 -1.960 1.00 82.69 210 PHE A C 1
ATOM 1583 O O . PHE A 1 210 ? 4.545 6.737 -3.071 1.00 82.69 210 PHE A O 1
ATOM 1590 N N . ARG A 1 211 ? 4.307 8.485 -1.676 1.00 83.38 211 ARG A N 1
ATOM 1591 C CA . ARG A 1 211 ? 4.720 9.496 -2.658 1.00 83.38 211 ARG A CA 1
ATOM 1592 C C . ARG A 1 211 ? 6.169 9.291 -3.086 1.00 83.38 211 ARG A C 1
ATOM 1594 O O . ARG A 1 211 ? 6.469 9.337 -4.282 1.00 83.38 211 ARG A O 1
ATOM 1601 N N . ASP A 1 212 ? 7.046 9.036 -2.126 1.00 84.19 212 ASP A N 1
ATOM 1602 C CA . ASP A 1 212 ? 8.462 8.810 -2.390 1.00 84.19 212 ASP A CA 1
ATOM 1603 C C . ASP A 1 212 ? 8.663 7.502 -3.164 1.00 84.19 212 ASP A C 1
ATOM 1605 O O . ASP A 1 212 ? 9.373 7.491 -4.171 1.00 84.19 212 ASP A O 1
ATOM 1609 N N . LEU A 1 213 ? 7.942 6.434 -2.800 1.00 85.88 213 LEU A N 1
ATOM 1610 C CA . LEU A 1 213 ? 7.953 5.171 -3.539 1.00 85.88 213 LEU A CA 1
ATOM 1611 C C . LEU A 1 213 ? 7.510 5.350 -4.999 1.00 85.88 213 LEU A C 1
ATOM 1613 O O . LEU A 1 213 ? 8.205 4.894 -5.906 1.00 85.88 213 LEU A O 1
ATOM 1617 N N . PHE A 1 214 ? 6.404 6.055 -5.262 1.00 86.56 214 PHE A N 1
ATOM 1618 C CA . PHE A 1 214 ? 5.978 6.319 -6.642 1.00 86.56 214 PHE A CA 1
ATOM 1619 C C . PHE A 1 214 ? 6.982 7.151 -7.415 1.00 86.56 214 PHE A C 1
ATOM 1621 O O . PHE A 1 214 ? 7.185 6.911 -8.603 1.00 86.56 214 PHE A O 1
ATOM 1628 N N . THR A 1 215 ? 7.611 8.121 -6.760 1.00 87.38 215 THR A N 1
ATOM 1629 C CA . THR A 1 215 ? 8.630 8.956 -7.395 1.00 87.38 215 THR A CA 1
ATOM 1630 C C . THR A 1 215 ? 9.803 8.095 -7.859 1.00 87.38 215 THR A C 1
ATOM 1632 O O . THR A 1 215 ? 10.211 8.196 -9.018 1.00 87.38 215 THR A O 1
ATOM 1635 N N . GLN A 1 216 ? 10.279 7.178 -7.011 1.00 85.12 216 GLN A N 1
ATOM 1636 C CA . GLN A 1 216 ? 11.354 6.253 -7.376 1.00 85.12 216 GLN A CA 1
ATOM 1637 C C . GLN A 1 216 ? 10.927 5.253 -8.456 1.00 85.12 216 GLN A C 1
ATOM 1639 O O . GLN A 1 216 ? 11.669 5.036 -9.411 1.00 85.12 216 GLN A O 1
ATOM 1644 N N . ILE A 1 217 ? 9.710 4.708 -8.376 1.00 85.75 217 ILE A N 1
ATOM 1645 C CA . ILE A 1 217 ? 9.163 3.800 -9.395 1.00 85.75 217 ILE A CA 1
ATOM 1646 C C . ILE A 1 217 ? 9.038 4.495 -10.757 1.00 85.75 217 ILE A C 1
ATOM 1648 O O . ILE A 1 217 ? 9.433 3.930 -11.773 1.00 85.75 217 ILE A O 1
ATOM 1652 N N . ARG A 1 218 ? 8.523 5.731 -10.811 1.00 87.00 218 ARG A N 1
ATOM 1653 C CA . ARG A 1 218 ? 8.433 6.498 -12.068 1.00 87.00 218 ARG A CA 1
ATOM 1654 C C . ARG A 1 218 ? 9.805 6.740 -12.658 1.00 87.00 218 ARG A C 1
ATOM 1656 O O . ARG A 1 218 ? 9.985 6.555 -13.857 1.00 87.00 218 ARG A O 1
ATOM 1663 N N . LYS A 1 219 ? 10.765 7.125 -11.818 1.00 85.50 219 LYS A N 1
ATOM 1664 C CA . LYS A 1 219 ? 12.149 7.334 -12.235 1.00 85.50 219 LYS A CA 1
ATOM 1665 C C . LYS A 1 219 ? 12.750 6.048 -12.806 1.00 85.50 219 LYS A C 1
ATOM 1667 O O . LYS A 1 219 ? 13.401 6.110 -13.846 1.00 85.50 219 LYS A O 1
ATOM 1672 N N . PHE A 1 220 ? 12.473 4.906 -12.176 1.00 82.88 220 PHE A N 1
ATOM 1673 C CA . PHE A 1 220 ? 12.877 3.581 -12.644 1.00 82.88 220 PHE A CA 1
ATOM 1674 C C . PHE A 1 220 ? 12.287 3.258 -14.013 1.00 82.88 220 PHE A C 1
ATOM 1676 O O . PHE A 1 220 ? 13.033 3.122 -14.980 1.00 82.88 220 PHE A O 1
ATOM 1683 N N . ILE A 1 221 ? 10.958 3.264 -14.136 1.00 83.81 221 ILE A N 1
ATOM 1684 C CA . ILE A 1 221 ? 10.265 2.964 -15.396 1.00 83.81 221 ILE A CA 1
ATOM 1685 C C . ILE A 1 221 ? 10.714 3.912 -16.517 1.00 83.81 221 ILE A C 1
ATOM 1687 O O . ILE A 1 221 ? 10.934 3.466 -17.642 1.00 83.81 221 ILE A O 1
ATOM 1691 N N . TYR A 1 222 ? 10.867 5.208 -16.225 1.00 84.12 222 TYR A N 1
ATOM 1692 C CA . TYR A 1 222 ? 11.322 6.198 -17.200 1.00 84.12 222 TYR A CA 1
ATOM 1693 C C . TYR A 1 222 ? 12.734 5.888 -17.701 1.00 84.12 222 TYR A C 1
ATOM 1695 O O . TYR A 1 222 ? 12.952 5.813 -18.907 1.00 84.12 222 TYR A O 1
ATOM 1703 N N . THR A 1 223 ? 13.675 5.649 -16.785 1.00 82.88 223 THR A N 1
ATOM 1704 C CA . THR A 1 223 ? 15.075 5.358 -17.130 1.00 82.88 223 THR A CA 1
ATOM 1705 C C . THR A 1 223 ? 15.189 4.083 -17.962 1.00 82.88 223 THR A C 1
ATOM 1707 O O . THR A 1 223 ? 15.889 4.074 -18.971 1.00 82.88 223 THR A O 1
ATOM 1710 N N . THR A 1 224 ? 14.452 3.033 -17.597 1.00 81.88 224 THR A N 1
ATOM 1711 C CA . THR A 1 224 ? 14.474 1.755 -18.319 1.00 81.88 224 THR A CA 1
ATOM 1712 C C . THR A 1 224 ? 13.820 1.846 -19.702 1.00 81.88 224 THR A C 1
ATOM 1714 O O . THR A 1 224 ? 14.283 1.201 -20.639 1.00 81.88 224 THR A O 1
ATOM 1717 N N . ARG A 1 225 ? 12.756 2.647 -19.876 1.00 86.12 225 ARG A N 1
ATOM 1718 C CA . ARG A 1 225 ? 12.038 2.769 -21.163 1.00 86.12 225 ARG A CA 1
ATOM 1719 C C . ARG A 1 225 ? 12.646 3.783 -22.129 1.00 86.12 225 ARG A C 1
ATOM 1721 O O . ARG A 1 225 ? 12.381 3.692 -23.325 1.00 86.12 225 ARG A O 1
ATOM 1728 N N . LEU A 1 226 ? 13.446 4.728 -21.641 1.00 86.19 226 LEU A N 1
ATOM 1729 C CA . LEU A 1 226 ? 14.077 5.766 -22.456 1.00 86.19 226 LEU A CA 1
ATOM 1730 C C . LEU A 1 226 ? 14.875 5.224 -23.658 1.00 86.19 226 LEU A C 1
ATOM 1732 O O . LEU A 1 226 ? 14.611 5.691 -24.766 1.00 86.19 226 LEU A O 1
ATOM 1736 N N . PRO A 1 227 ? 15.785 4.235 -23.517 1.00 84.69 227 PRO A N 1
ATOM 1737 C CA . PRO A 1 227 ? 16.515 3.712 -24.671 1.00 84.69 227 PRO A CA 1
ATOM 1738 C C . PRO A 1 227 ? 15.575 3.082 -25.704 1.00 84.69 227 PRO A C 1
ATOM 1740 O O . PRO A 1 227 ? 15.700 3.364 -26.890 1.00 84.69 227 PRO A O 1
ATOM 1743 N N . PHE A 1 228 ? 14.580 2.302 -25.267 1.00 85.56 228 PHE A N 1
ATOM 1744 C CA . PHE A 1 228 ? 13.590 1.702 -26.166 1.00 85.56 228 PHE A CA 1
ATOM 1745 C C . PHE A 1 228 ? 12.781 2.763 -26.925 1.00 85.56 228 PHE A C 1
ATOM 1747 O O . PHE A 1 228 ? 12.600 2.651 -28.135 1.00 85.56 228 PHE A O 1
ATOM 1754 N N . GLY A 1 229 ? 12.349 3.824 -26.235 1.00 88.38 229 GLY A N 1
ATOM 1755 C CA . GLY A 1 229 ? 11.660 4.952 -26.859 1.00 88.38 229 GLY A CA 1
ATOM 1756 C C . GLY A 1 229 ? 12.507 5.612 -27.948 1.00 88.38 229 GLY A C 1
ATOM 1757 O O . GLY A 1 229 ? 12.018 5.810 -29.058 1.00 88.38 229 GLY A O 1
ATOM 1758 N N . LEU A 1 230 ? 13.789 5.868 -27.667 1.00 89.31 230 LEU A N 1
ATOM 1759 C CA . LEU A 1 230 ? 14.720 6.434 -28.644 1.00 89.31 230 LEU A CA 1
ATOM 1760 C C . LEU A 1 230 ? 14.899 5.520 -29.862 1.00 89.31 230 LEU A C 1
ATOM 1762 O O . LEU A 1 230 ? 14.782 5.998 -30.990 1.00 89.31 230 LEU A O 1
ATOM 1766 N N . TYR A 1 231 ? 15.097 4.213 -29.660 1.00 93.00 231 TYR A N 1
ATOM 1767 C CA . TYR A 1 231 ? 15.220 3.252 -30.761 1.00 93.00 231 TYR A CA 1
ATOM 1768 C C . TYR A 1 231 ? 13.980 3.214 -31.649 1.00 93.00 231 TYR A C 1
ATOM 1770 O O . TYR A 1 231 ? 14.112 3.263 -32.868 1.00 93.00 231 TYR A O 1
ATOM 1778 N N . VAL A 1 232 ? 12.781 3.176 -31.062 1.00 94.94 232 VAL A N 1
ATOM 1779 C CA . VAL A 1 232 ? 11.530 3.188 -31.828 1.00 94.94 232 VAL A CA 1
ATOM 1780 C C . VAL A 1 232 ? 11.415 4.488 -32.623 1.00 94.94 232 VAL A C 1
ATOM 1782 O O . VAL A 1 232 ? 11.170 4.442 -33.824 1.00 94.94 232 VAL A O 1
ATOM 1785 N N . THR A 1 233 ? 11.661 5.647 -32.005 1.00 93.62 233 THR A N 1
ATOM 1786 C CA . THR A 1 233 ? 11.605 6.933 -32.724 1.00 93.62 233 THR A CA 1
ATOM 1787 C C . THR A 1 233 ? 12.634 7.039 -33.851 1.00 93.62 233 THR A C 1
ATOM 1789 O O . THR A 1 233 ? 12.299 7.537 -34.923 1.00 93.62 233 THR A O 1
ATOM 1792 N N . ALA A 1 234 ? 13.854 6.530 -33.649 1.00 95.38 234 ALA A N 1
ATOM 1793 C CA . ALA A 1 234 ? 14.894 6.493 -34.673 1.00 95.38 234 ALA A CA 1
ATOM 1794 C C . ALA A 1 234 ? 14.548 5.513 -35.805 1.00 95.38 234 ALA A C 1
ATOM 1796 O O . ALA A 1 234 ? 14.769 5.803 -36.975 1.00 95.38 234 ALA A O 1
ATOM 1797 N N . PHE A 1 235 ? 13.958 4.365 -35.477 1.00 96.38 235 PHE A N 1
ATOM 1798 C CA . PHE A 1 235 ? 13.479 3.413 -36.473 1.00 96.38 235 PHE A CA 1
ATOM 1799 C C . PHE A 1 235 ? 12.397 4.041 -37.359 1.00 96.38 235 PHE A C 1
ATOM 1801 O O . PHE A 1 235 ? 12.499 3.998 -38.583 1.00 96.38 235 PHE A O 1
ATOM 1808 N N . TRP A 1 236 ? 11.404 4.703 -36.759 1.00 96.38 236 TRP A N 1
ATOM 1809 C CA . TRP A 1 236 ? 10.360 5.398 -37.515 1.00 96.38 236 TRP A CA 1
ATOM 1810 C C . TRP A 1 236 ? 10.902 6.567 -38.340 1.00 96.38 236 TRP A C 1
ATOM 1812 O O . TRP A 1 236 ? 10.447 6.761 -39.465 1.00 96.38 236 TRP A O 1
ATOM 1822 N N . SER A 1 237 ? 11.885 7.321 -37.839 1.00 96.06 237 SER A N 1
ATOM 1823 C CA . SER A 1 237 ? 12.494 8.398 -38.626 1.00 96.06 237 SER A CA 1
ATOM 1824 C C . SER A 1 237 ? 13.242 7.860 -39.848 1.00 96.06 237 SER A C 1
ATOM 1826 O O . SER A 1 237 ? 13.099 8.424 -40.929 1.00 96.06 237 SER A O 1
ATOM 1828 N N . ILE A 1 238 ? 13.955 6.735 -39.724 1.00 96.38 238 ILE A N 1
ATOM 1829 C CA . ILE A 1 238 ? 14.618 6.062 -40.852 1.00 96.38 238 ILE A CA 1
ATOM 1830 C C . ILE A 1 238 ? 13.591 5.570 -41.876 1.00 96.38 238 ILE A C 1
ATOM 1832 O O . ILE A 1 238 ? 13.775 5.793 -43.071 1.00 96.38 238 ILE A O 1
ATOM 1836 N N . VAL A 1 239 ? 12.495 4.947 -41.428 1.00 97.25 239 VAL A N 1
ATOM 1837 C CA . VAL A 1 239 ? 11.415 4.488 -42.319 1.00 97.25 239 VAL A CA 1
ATOM 1838 C C . VAL A 1 239 ? 10.798 5.664 -43.082 1.00 97.25 239 VAL A C 1
ATOM 1840 O O . VAL A 1 239 ? 10.639 5.586 -44.297 1.00 97.25 239 VAL A O 1
ATOM 1843 N N . LEU A 1 240 ? 10.499 6.776 -42.403 1.00 95.50 240 LEU A N 1
ATOM 1844 C CA . LEU A 1 240 ? 9.954 7.973 -43.049 1.00 95.50 240 LEU A CA 1
ATOM 1845 C C . LEU A 1 240 ? 10.937 8.590 -44.050 1.00 95.50 240 LEU A C 1
ATOM 1847 O O . LEU A 1 240 ? 10.533 8.947 -45.153 1.00 95.50 240 LEU A O 1
ATOM 1851 N N . LEU A 1 241 ? 12.223 8.677 -43.701 1.00 94.00 241 LEU A N 1
ATOM 1852 C CA . LEU A 1 241 ? 13.264 9.163 -44.608 1.00 94.00 241 LEU A CA 1
ATOM 1853 C C . LEU A 1 241 ? 13.415 8.265 -45.840 1.00 94.00 241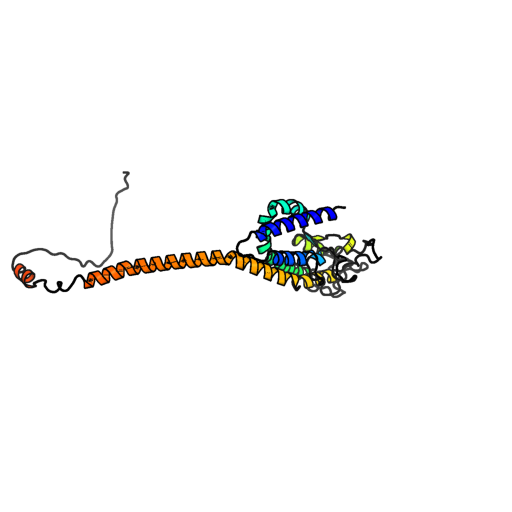 LEU A C 1
ATOM 1855 O O . LEU A 1 241 ? 13.543 8.778 -46.949 1.00 94.00 241 LEU A O 1
ATOM 1859 N N . TYR A 1 242 ? 13.352 6.943 -45.669 1.00 94.56 242 TYR A N 1
ATOM 1860 C CA . TYR A 1 242 ? 13.392 5.988 -46.775 1.00 94.56 242 TYR A CA 1
ATOM 1861 C C . TYR A 1 242 ? 12.192 6.154 -47.716 1.00 94.56 242 TYR A C 1
ATOM 1863 O O . TYR A 1 242 ? 12.370 6.199 -48.932 1.00 94.56 242 TYR A O 1
ATOM 1871 N N . LEU A 1 243 ? 10.982 6.308 -47.169 1.00 92.94 243 LEU A N 1
ATOM 1872 C CA . LEU A 1 243 ? 9.775 6.543 -47.966 1.00 92.94 243 LEU A CA 1
ATOM 1873 C C . LEU A 1 243 ? 9.836 7.879 -48.718 1.00 92.94 243 LEU A C 1
ATOM 1875 O O . LEU A 1 243 ? 9.515 7.920 -49.903 1.00 92.94 243 LEU A O 1
ATOM 1879 N N . LEU A 1 244 ? 10.299 8.953 -48.069 1.00 90.62 244 LEU A N 1
ATOM 1880 C CA . LEU A 1 244 ? 10.502 10.252 -48.718 1.00 90.62 244 LEU A CA 1
ATOM 1881 C C . LEU A 1 244 ? 11.524 10.150 -49.855 1.00 90.62 244 LEU A C 1
ATOM 1883 O O . LEU A 1 244 ? 11.253 10.597 -50.965 1.00 90.62 244 LEU A O 1
ATOM 1887 N N . TRP A 1 245 ? 12.665 9.505 -49.611 1.00 91.56 245 TRP A N 1
ATOM 1888 C CA . TRP A 1 245 ? 13.692 9.300 -50.631 1.00 91.56 245 TRP A CA 1
ATOM 1889 C C . TRP A 1 245 ? 13.186 8.451 -51.805 1.00 91.56 245 TRP A C 1
ATOM 1891 O O . TRP A 1 245 ? 13.447 8.780 -52.960 1.00 91.56 245 TRP A O 1
ATOM 1901 N N . SER A 1 246 ? 12.399 7.407 -51.529 1.00 87.38 246 SER A N 1
ATOM 1902 C CA . SER A 1 246 ? 11.797 6.551 -52.555 1.00 87.38 246 SER A CA 1
ATOM 1903 C C . SER A 1 246 ? 10.744 7.262 -53.408 1.00 87.38 246 SER A C 1
ATOM 1905 O O . SER A 1 246 ? 10.516 6.825 -54.532 1.00 87.38 246 SER A O 1
ATOM 1907 N N . ILE A 1 247 ? 10.083 8.308 -52.902 1.00 86.88 247 ILE A N 1
ATOM 1908 C CA . ILE A 1 247 ? 9.125 9.119 -53.674 1.00 86.8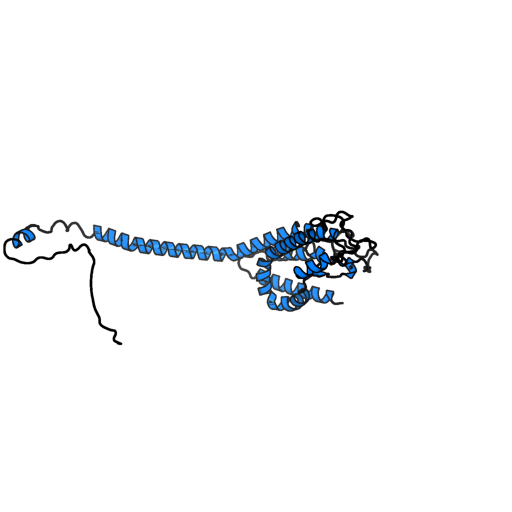8 247 ILE A CA 1
ATOM 1909 C C . ILE A 1 247 ? 9.864 10.196 -54.474 1.00 86.88 247 ILE A C 1
ATOM 1911 O O . ILE A 1 247 ? 9.568 10.398 -55.651 1.00 86.88 247 ILE A O 1
ATOM 1915 N N . THR A 1 248 ? 10.850 10.858 -53.867 1.00 84.44 248 THR A N 1
ATOM 1916 C CA . THR A 1 248 ? 11.615 11.931 -54.513 1.00 84.44 248 THR A CA 1
ATOM 1917 C C . THR A 1 248 ? 12.547 11.402 -55.602 1.00 84.44 248 THR A C 1
ATOM 1919 O O . THR A 1 248 ? 12.620 11.998 -56.668 1.00 84.44 248 THR A O 1
ATOM 1922 N N . GLY A 1 249 ? 13.196 10.250 -55.403 1.00 80.69 249 GLY A N 1
ATOM 1923 C CA . GLY A 1 249 ? 14.093 9.636 -56.390 1.00 80.69 249 GLY A CA 1
ATOM 1924 C C . GLY A 1 249 ? 13.491 9.479 -57.799 1.00 80.69 249 GLY A C 1
ATOM 1925 O O . GLY A 1 249 ? 14.082 9.975 -58.760 1.00 80.69 249 GLY A O 1
ATOM 1926 N N . PRO A 1 250 ? 12.323 8.830 -57.971 1.00 79.19 250 PRO A N 1
ATOM 1927 C CA . PRO A 1 250 ? 11.674 8.723 -59.275 1.00 79.19 250 PRO A CA 1
ATOM 1928 C C . PRO A 1 250 ? 11.116 10.060 -59.781 1.00 79.19 250 PRO A C 1
ATOM 1930 O O . PRO A 1 250 ? 11.084 10.263 -60.993 1.00 79.19 250 PRO A O 1
ATOM 1933 N N . LEU A 1 251 ? 10.712 10.980 -58.896 1.00 67.38 251 LEU A N 1
ATOM 1934 C CA . LEU A 1 251 ? 10.245 12.314 -59.288 1.00 67.38 251 LEU A CA 1
ATOM 1935 C C . LEU A 1 251 ? 11.392 13.158 -59.873 1.00 67.38 251 LEU A C 1
ATOM 1937 O O . LEU A 1 251 ? 11.227 13.759 -60.932 1.00 67.38 251 LEU A O 1
ATOM 1941 N N . ASP A 1 252 ? 12.567 13.121 -59.243 1.00 64.25 252 ASP A N 1
ATOM 1942 C CA . ASP A 1 252 ? 13.789 13.793 -59.697 1.00 64.25 252 ASP A CA 1
ATOM 1943 C C . ASP A 1 252 ? 14.353 13.144 -60.963 1.00 64.25 252 ASP A C 1
ATOM 1945 O O . ASP A 1 252 ? 14.773 13.842 -61.884 1.00 64.25 252 ASP A O 1
ATOM 1949 N N . LEU A 1 253 ? 14.308 11.812 -61.077 1.00 62.22 253 LEU A N 1
ATOM 1950 C CA . LEU A 1 253 ? 14.682 11.116 -62.310 1.00 62.22 253 LEU A CA 1
ATOM 1951 C C . LEU A 1 253 ? 13.748 11.472 -63.471 1.00 62.22 253 LEU A C 1
ATOM 1953 O O . LEU A 1 253 ? 14.239 11.731 -64.568 1.00 62.22 253 LEU A O 1
ATOM 1957 N N . MET A 1 254 ? 12.430 11.538 -63.252 1.00 62.00 254 MET A N 1
ATOM 1958 C CA . MET A 1 254 ? 11.482 11.981 -64.283 1.00 62.00 254 MET A CA 1
ATOM 1959 C C . MET A 1 254 ? 11.668 13.463 -64.637 1.00 62.00 254 MET A C 1
ATOM 1961 O O . MET A 1 254 ? 11.612 13.816 -65.815 1.00 62.00 254 MET A O 1
ATOM 1965 N N . HIS A 1 255 ? 11.955 14.320 -63.655 1.00 64.69 255 HIS A N 1
ATOM 1966 C CA . HIS A 1 255 ? 12.201 15.747 -63.867 1.00 64.69 255 HIS A CA 1
ATOM 1967 C C . HIS A 1 255 ? 13.531 16.016 -64.599 1.00 64.69 255 HIS A C 1
ATOM 1969 O O . HIS A 1 255 ? 13.611 16.902 -65.452 1.00 64.69 255 HIS A O 1
ATOM 1975 N N . ILE A 1 256 ? 14.594 15.265 -64.312 1.00 66.31 256 ILE A N 1
ATOM 1976 C CA . ILE A 1 256 ? 15.879 15.394 -65.016 1.00 66.31 256 ILE A CA 1
ATOM 1977 C C . ILE A 1 256 ? 15.780 14.769 -66.413 1.00 66.31 256 ILE A C 1
ATOM 1979 O O . ILE A 1 256 ? 16.276 15.352 -67.376 1.00 66.31 256 ILE A O 1
ATOM 1983 N N . GLN A 1 257 ? 15.097 13.627 -66.567 1.00 61.44 257 GLN A N 1
ATOM 1984 C CA . GLN A 1 257 ? 14.868 13.024 -67.883 1.00 61.44 257 GLN A CA 1
ATOM 1985 C C . GLN A 1 257 ? 14.010 13.908 -68.792 1.00 61.44 257 GLN A C 1
ATOM 1987 O O . GLN A 1 257 ? 14.282 13.944 -69.988 1.00 61.44 257 GLN A O 1
ATOM 1992 N N . SER A 1 258 ? 13.023 14.647 -68.275 1.00 65.94 258 SER A N 1
ATOM 1993 C CA . SER A 1 258 ? 12.236 15.572 -69.104 1.00 65.94 258 SER A CA 1
ATOM 1994 C C . SER A 1 258 ? 13.089 16.724 -69.650 1.00 65.94 258 SER A C 1
ATOM 1996 O O . SER A 1 258 ? 12.981 17.058 -70.831 1.00 65.94 258 SER A O 1
ATOM 1998 N N . HIS A 1 259 ? 13.997 17.271 -68.836 1.00 63.34 259 HIS A N 1
ATOM 1999 C CA . HIS A 1 259 ? 14.925 18.319 -69.264 1.00 63.34 259 HIS A CA 1
ATOM 2000 C C . HIS A 1 259 ? 16.023 17.800 -70.191 1.00 63.34 259 HIS A C 1
ATOM 2002 O O . HIS A 1 259 ? 16.417 18.493 -71.127 1.00 63.34 259 HIS A O 1
ATOM 2008 N N . TRP A 1 260 ? 16.503 16.574 -69.974 1.00 57.72 260 TRP A N 1
ATOM 2009 C CA . TRP A 1 260 ? 17.516 15.983 -70.846 1.00 57.72 260 TRP A CA 1
ATOM 2010 C C . TRP A 1 260 ? 16.926 15.486 -72.173 1.00 57.72 260 TRP A C 1
ATOM 2012 O O . TRP A 1 260 ? 17.627 15.393 -73.180 1.00 57.72 260 TRP A O 1
ATOM 2022 N N . ARG A 1 261 ? 15.615 15.221 -72.204 1.00 58.47 261 ARG A N 1
ATOM 2023 C CA . ARG A 1 261 ? 14.869 14.734 -73.365 1.00 58.47 261 ARG A CA 1
ATOM 2024 C C . ARG A 1 261 ? 13.949 15.805 -73.962 1.00 58.47 261 ARG A C 1
ATOM 2026 O O . ARG A 1 261 ? 12.823 15.494 -74.315 1.00 58.47 261 ARG A O 1
ATOM 2033 N N . SER A 1 262 ? 14.417 17.045 -74.140 1.00 57.62 262 SER A N 1
ATOM 2034 C CA . SER A 1 262 ? 14.038 17.880 -75.302 1.00 57.62 262 SER A CA 1
ATOM 2035 C C . SER A 1 262 ? 14.834 19.191 -75.373 1.00 57.62 262 SER A C 1
ATOM 2037 O O . SER A 1 262 ? 14.812 19.999 -74.452 1.00 57.62 262 SER A O 1
ATOM 2039 N N . PRO A 1 263 ? 15.516 19.419 -76.508 1.00 53.72 263 PRO A N 1
ATOM 2040 C CA . PRO A 1 263 ? 15.032 20.453 -77.426 1.00 53.72 263 PRO A CA 1
ATOM 2041 C C . PRO A 1 263 ? 14.826 19.894 -78.848 1.00 53.72 263 PRO A C 1
ATOM 2043 O O . PRO A 1 263 ? 15.202 20.523 -79.831 1.00 53.72 263 PRO A O 1
ATOM 2046 N N . GLY A 1 264 ? 14.265 18.683 -78.969 1.00 55.66 264 GLY A N 1
ATOM 2047 C CA . GLY A 1 264 ? 14.036 18.011 -80.262 1.00 55.66 264 GLY A CA 1
ATOM 2048 C C . GLY A 1 264 ? 12.573 17.709 -80.607 1.00 55.66 264 GLY A C 1
ATOM 2049 O O . GLY A 1 264 ? 12.290 17.265 -81.714 1.00 55.66 264 GLY A O 1
ATOM 2050 N N . SER A 1 265 ? 11.622 17.943 -79.698 1.00 53.94 265 SER A N 1
ATOM 2051 C CA . SER A 1 265 ? 10.209 17.569 -79.883 1.00 53.94 265 SER A CA 1
ATOM 2052 C C . SER A 1 265 ? 9.401 18.517 -80.783 1.00 53.94 265 SER A C 1
ATOM 2054 O O . SER A 1 265 ? 8.278 18.180 -81.142 1.00 53.94 265 SER A O 1
ATOM 2056 N N . TYR A 1 266 ? 9.957 19.658 -81.207 1.00 56.00 266 TYR A N 1
ATOM 2057 C CA . TYR A 1 266 ? 9.296 20.569 -82.157 1.00 56.00 266 TYR A CA 1
ATOM 2058 C C . TYR A 1 266 ? 9.720 20.363 -83.622 1.00 56.00 266 TYR A C 1
ATOM 2060 O O . TYR A 1 266 ? 9.200 21.036 -84.508 1.00 56.00 266 TYR A O 1
ATOM 2068 N N . LEU A 1 267 ? 10.624 19.418 -83.908 1.00 55.72 267 LEU A N 1
ATOM 2069 C CA . LEU A 1 267 ? 11.019 19.059 -85.275 1.00 55.72 267 LEU A CA 1
ATOM 2070 C C . LEU A 1 267 ? 10.409 17.721 -85.702 1.00 55.72 267 LEU A C 1
ATOM 2072 O O . LEU A 1 267 ? 11.079 16.871 -86.280 1.00 55.72 267 LEU A O 1
ATOM 2076 N N . VAL A 1 268 ? 9.113 17.536 -85.449 1.00 54.28 268 VAL A N 1
ATOM 2077 C CA . VAL A 1 268 ? 8.325 16.632 -86.291 1.00 54.28 268 VAL A CA 1
ATOM 2078 C C . VAL A 1 268 ? 7.985 17.437 -87.545 1.00 54.28 268 VAL A C 1
ATOM 2080 O O . VAL A 1 268 ? 7.204 18.385 -87.449 1.00 54.28 268 VAL A O 1
ATOM 2083 N N . PRO A 1 269 ? 8.573 17.143 -88.719 1.00 50.75 269 PRO A N 1
ATOM 2084 C CA . PRO A 1 269 ? 8.216 17.848 -89.935 1.00 50.75 269 PRO A CA 1
ATOM 2085 C C . PRO A 1 269 ? 6.754 17.525 -90.258 1.00 50.75 269 PRO A C 1
ATOM 2087 O O . PRO A 1 269 ? 6.443 16.474 -90.818 1.00 50.75 269 PRO A O 1
ATOM 2090 N N . LEU A 1 270 ? 5.855 18.463 -89.941 1.00 53.62 270 LEU A N 1
ATOM 2091 C CA . LEU A 1 270 ? 4.445 18.503 -90.364 1.00 53.62 270 LEU A CA 1
ATOM 2092 C C . LEU A 1 270 ? 4.271 18.240 -91.874 1.00 53.62 270 LEU A C 1
ATOM 2094 O O . LEU A 1 270 ? 3.208 17.822 -92.323 1.00 53.62 270 LEU A O 1
ATOM 2098 N N . GLN A 1 271 ? 5.340 18.411 -92.654 1.00 53.91 271 GLN A N 1
ATOM 2099 C CA . GLN A 1 271 ? 5.402 18.089 -94.075 1.00 53.91 271 GLN A CA 1
ATOM 2100 C C . GLN A 1 271 ? 5.269 16.592 -94.397 1.00 53.91 271 GLN A C 1
ATOM 2102 O O . GLN A 1 271 ? 4.815 16.279 -95.491 1.00 53.91 271 GLN A O 1
ATOM 2107 N N . ARG A 1 272 ? 5.604 15.654 -93.494 1.00 49.88 272 ARG A N 1
ATOM 2108 C CA . ARG A 1 272 ? 5.403 14.214 -93.769 1.00 49.88 272 ARG A CA 1
ATOM 2109 C C . ARG A 1 272 ? 3.969 13.741 -93.532 1.00 49.88 272 ARG A C 1
ATOM 2111 O O . ARG A 1 272 ? 3.527 12.837 -94.225 1.00 49.88 272 ARG A O 1
ATOM 2118 N N . ILE A 1 273 ? 3.232 14.377 -92.622 1.00 54.88 273 ILE A N 1
ATOM 2119 C CA . ILE A 1 273 ? 1.833 14.013 -92.331 1.00 54.88 273 ILE A CA 1
ATOM 2120 C C . ILE A 1 273 ? 0.888 14.575 -93.404 1.00 54.88 273 ILE A C 1
ATOM 2122 O O . ILE A 1 273 ? -0.082 13.925 -93.777 1.00 54.88 273 ILE A O 1
ATOM 2126 N N . LEU A 1 274 ? 1.193 15.751 -93.963 1.00 54.53 274 LEU A N 1
ATOM 2127 C CA . LEU A 1 274 ? 0.392 16.342 -95.041 1.00 54.53 274 LEU A CA 1
ATOM 2128 C C . LEU A 1 274 ? 0.748 15.808 -96.439 1.00 54.53 274 LEU A C 1
ATOM 2130 O O . LEU A 1 274 ? -0.095 15.864 -97.331 1.00 54.53 274 LEU A O 1
ATOM 2134 N N . ALA A 1 275 ? 1.955 15.265 -96.638 1.00 54.22 275 ALA A N 1
ATOM 2135 C CA . ALA A 1 275 ? 2.350 14.677 -97.921 1.00 54.22 275 ALA A CA 1
ATOM 2136 C C . ALA A 1 275 ? 1.741 13.285 -98.176 1.00 54.22 275 ALA A C 1
ATOM 2138 O O . ALA A 1 275 ? 1.579 12.916 -99.335 1.00 54.22 275 ALA A O 1
ATOM 2139 N N . ASP A 1 276 ? 1.362 12.545 -97.128 1.00 50.41 276 ASP A N 1
ATOM 2140 C CA . ASP A 1 276 ? 0.804 11.184 -97.248 1.00 50.41 276 ASP A CA 1
ATOM 2141 C C . ASP A 1 276 ? -0.725 11.124 -97.020 1.00 50.41 276 ASP A C 1
ATOM 2143 O O . ASP A 1 276 ? -1.340 10.064 -97.001 1.00 50.41 276 ASP A O 1
ATOM 2147 N N . GLY A 1 277 ? -1.374 12.285 -96.868 1.00 51.72 277 GLY A N 1
ATOM 2148 C CA . GLY A 1 277 ? -2.814 12.410 -96.606 1.00 51.72 277 GLY A CA 1
ATOM 2149 C C . GLY A 1 277 ? -3.693 12.632 -97.841 1.00 51.72 277 GLY A C 1
ATOM 2150 O O . GLY A 1 277 ? -4.895 12.845 -97.706 1.00 51.72 277 GLY A O 1
ATOM 2151 N N . SER A 1 278 ? -3.129 12.603 -99.052 1.00 54.53 278 SER A N 1
ATOM 2152 C CA . SER A 1 278 ? -3.895 12.711 -100.299 1.00 54.53 278 SER A CA 1
ATOM 2153 C C . SER A 1 278 ? -3.649 11.497 -101.178 1.00 54.53 278 SER A C 1
ATOM 2155 O O . SER A 1 278 ? -2.965 11.578 -102.196 1.00 54.53 278 SER A O 1
ATOM 2157 N N . ARG A 1 279 ? -4.200 10.353 -100.755 1.00 47.75 279 ARG A N 1
ATOM 2158 C CA . ARG A 1 279 ? -4.929 9.379 -101.590 1.00 47.75 279 ARG A CA 1
ATOM 2159 C C . ARG A 1 279 ? -5.112 8.058 -100.834 1.00 47.75 279 ARG A C 1
ATOM 2161 O O . ARG A 1 279 ? -4.141 7.407 -100.486 1.00 47.75 279 ARG A O 1
ATOM 2168 N N . LYS A 1 280 ? -6.378 7.623 -100.794 1.00 43.75 280 LYS A N 1
ATOM 2169 C CA . LYS A 1 280 ? -6.884 6.256 -100.540 1.00 43.75 280 LYS A CA 1
ATOM 2170 C C . LYS A 1 280 ? -7.060 5.837 -99.070 1.00 43.75 280 LYS A C 1
ATOM 2172 O O . LYS A 1 280 ? -6.173 5.257 -98.475 1.00 43.75 280 LYS A O 1
ATOM 2177 N N . GLY A 1 281 ? -8.297 6.029 -98.598 1.00 43.88 281 GLY A N 1
ATOM 2178 C CA . GLY A 1 281 ? -9.184 4.948 -98.139 1.00 43.88 281 GLY A CA 1
ATOM 2179 C C . GLY A 1 281 ? -8.900 4.257 -96.800 1.00 43.88 281 GLY A C 1
ATOM 2180 O O . GLY A 1 281 ? -7.827 3.712 -96.605 1.00 43.88 281 GLY A O 1
ATOM 2181 N N . PHE A 1 282 ? -9.977 4.122 -96.006 1.00 39.69 282 PHE A N 1
ATOM 2182 C CA . PHE A 1 282 ? -10.134 3.197 -94.867 1.00 39.69 282 PHE A CA 1
ATOM 2183 C C . PHE A 1 282 ? -9.264 3.543 -93.633 1.00 39.69 282 PHE A C 1
ATOM 2185 O O . PHE A 1 282 ? -8.087 3.820 -93.746 1.00 39.69 282 PHE A O 1
ATOM 2192 N N . CYS A 1 283 ? -9.732 3.541 -92.388 1.00 41.16 283 CYS A N 1
ATOM 2193 C CA . CYS A 1 283 ? -10.908 2.925 -91.807 1.00 41.16 283 CYS A CA 1
ATOM 2194 C C . CYS A 1 283 ? -11.203 3.590 -90.452 1.00 41.16 283 CYS A C 1
ATOM 2196 O O . CYS A 1 283 ? -10.299 4.011 -89.734 1.00 41.16 283 CYS A O 1
ATOM 2198 N N . THR A 1 284 ? -12.482 3.653 -90.116 1.00 48.12 284 THR A N 1
ATOM 2199 C CA . THR A 1 284 ? -13.058 4.065 -88.837 1.00 48.12 284 THR A CA 1
ATOM 2200 C C . THR A 1 284 ? -12.398 3.339 -87.657 1.00 48.12 284 THR A C 1
ATOM 2202 O O . THR A 1 284 ? -12.507 2.121 -87.554 1.00 48.12 284 THR A O 1
ATOM 2205 N N . LEU A 1 285 ? -11.777 4.072 -86.730 1.00 41.53 285 LEU A N 1
ATOM 2206 C CA . LEU A 1 285 ? -11.471 3.584 -85.381 1.00 41.53 285 LEU A CA 1
ATOM 2207 C C . LEU A 1 285 ? -12.116 4.542 -84.384 1.00 41.53 285 LEU A C 1
ATOM 2209 O O . LEU A 1 285 ? -11.585 5.600 -84.054 1.00 41.53 285 LEU A O 1
ATOM 2213 N N . GLY A 1 286 ? -13.333 4.179 -83.982 1.00 40.41 286 GLY A N 1
ATOM 2214 C CA . GLY A 1 286 ? -14.069 4.850 -82.925 1.00 40.41 286 GLY A CA 1
ATOM 2215 C C . GLY A 1 286 ? -13.487 4.494 -81.563 1.00 40.41 286 GLY A C 1
ATOM 2216 O O . GLY A 1 286 ? -13.352 3.322 -81.234 1.00 40.41 286 GLY A O 1
ATOM 2217 N N . TYR A 1 287 ? -13.200 5.515 -80.764 1.00 37.59 287 TYR A N 1
ATOM 2218 C CA . TYR A 1 287 ? -12.996 5.393 -79.322 1.00 37.59 287 TYR A CA 1
ATOM 2219 C C . TYR A 1 287 ? -13.736 6.528 -78.618 1.00 37.59 287 TYR A C 1
ATOM 2221 O O . TYR A 1 287 ? -13.154 7.396 -77.986 1.00 37.59 287 TYR A O 1
ATOM 2229 N N . PHE A 1 288 ? -15.057 6.513 -78.763 1.00 36.22 288 PHE A N 1
ATOM 2230 C CA . PHE A 1 288 ? -15.976 7.076 -77.783 1.00 36.22 288 PHE A CA 1
ATOM 2231 C C . PHE A 1 288 ? -17.144 6.099 -77.685 1.00 36.22 288 PHE A C 1
ATOM 2233 O O . PHE A 1 288 ? -18.015 6.069 -78.551 1.00 36.22 288 PHE A O 1
ATOM 2240 N N . ARG A 1 289 ? -17.132 5.250 -76.656 1.00 37.19 289 ARG A N 1
ATOM 2241 C CA . ARG A 1 289 ? -18.339 4.567 -76.199 1.00 37.19 289 ARG A CA 1
ATOM 2242 C C . ARG A 1 289 ? -18.469 4.803 -74.705 1.00 37.19 289 ARG A C 1
ATOM 2244 O O . ARG A 1 289 ? -17.845 4.115 -73.905 1.00 37.19 289 ARG A O 1
ATOM 2251 N N . ASP A 1 290 ? -19.234 5.842 -74.400 1.00 36.28 290 ASP A N 1
ATOM 2252 C CA . ASP A 1 290 ? -19.825 6.081 -73.093 1.00 36.28 290 ASP A CA 1
ATOM 2253 C C . ASP A 1 290 ? -21.022 5.133 -72.902 1.00 36.28 290 ASP A C 1
ATOM 2255 O O . ASP A 1 290 ? -21.595 4.634 -73.878 1.00 36.28 290 ASP A O 1
ATOM 2259 N N . GLY A 1 291 ? -21.320 4.811 -71.647 1.00 42.09 291 GLY A N 1
ATOM 2260 C CA . GLY A 1 291 ? -22.130 3.664 -71.244 1.00 42.09 291 GLY A CA 1
ATOM 2261 C C . GLY A 1 291 ? -23.618 3.737 -71.587 1.00 42.09 291 GLY A C 1
ATOM 2262 O O . GLY A 1 291 ? -24.185 4.805 -71.795 1.00 42.09 291 GLY A O 1
ATOM 2263 N N . THR A 1 292 ? -24.264 2.569 -71.609 1.00 37.75 292 THR A N 1
ATOM 2264 C CA . THR A 1 292 ? -25.637 2.367 -71.113 1.00 37.75 292 THR A CA 1
ATOM 2265 C C . THR A 1 292 ? -26.002 0.885 -71.113 1.00 37.75 292 THR A C 1
ATOM 2267 O O . THR A 1 292 ? -25.590 0.112 -71.978 1.00 37.75 292 THR A O 1
ATOM 2270 N N . ASP A 1 293 ? -26.746 0.523 -70.078 1.00 38.31 293 ASP A N 1
ATOM 2271 C CA . ASP A 1 293 ? -27.115 -0.815 -69.646 1.00 38.31 293 ASP A CA 1
ATOM 2272 C C . ASP A 1 293 ? -27.991 -1.601 -70.633 1.00 38.31 293 ASP A C 1
ATOM 2274 O O . ASP A 1 293 ? -28.790 -1.029 -71.376 1.00 38.31 293 ASP A O 1
ATOM 2278 N N . ASN A 1 294 ? -27.915 -2.931 -70.504 1.00 33.12 294 ASN A N 1
ATOM 2279 C CA . ASN A 1 294 ? -29.040 -3.860 -70.299 1.00 33.12 294 ASN A CA 1
ATOM 2280 C C . ASN A 1 294 ? -28.961 -5.119 -71.169 1.00 33.12 294 ASN A C 1
ATOM 2282 O O . ASN A 1 294 ? -28.989 -5.056 -72.393 1.00 33.12 294 ASN A O 1
ATOM 2286 N N . GLY A 1 295 ? -29.067 -6.264 -70.491 1.00 31.27 295 GLY A N 1
ATOM 2287 C CA . GLY A 1 295 ? -29.915 -7.348 -70.974 1.00 31.27 295 GLY A CA 1
ATOM 2288 C C . GLY A 1 295 ? -29.220 -8.604 -71.492 1.00 31.27 295 GLY A C 1
ATOM 2289 O O . GLY A 1 295 ? -28.645 -8.609 -72.570 1.00 31.27 295 GLY A O 1
ATOM 2290 N N . LEU A 1 296 ? -29.510 -9.682 -70.756 1.00 32.44 296 LEU A N 1
ATOM 2291 C CA . LEU A 1 296 ? -29.767 -11.047 -71.228 1.00 32.44 296 LEU A CA 1
ATOM 2292 C C . LEU A 1 296 ? -28.579 -11.979 -71.507 1.00 32.44 296 LEU A C 1
ATOM 2294 O O . LEU A 1 296 ? -27.875 -11.812 -72.491 1.00 32.44 296 LEU A O 1
ATOM 2298 N N . LEU A 1 297 ? -28.571 -13.047 -70.685 1.00 33.00 297 LEU A N 1
ATOM 2299 C CA . LEU A 1 297 ? -28.430 -14.471 -71.049 1.00 33.00 297 LEU A CA 1
ATOM 2300 C C . LEU A 1 297 ? -27.077 -14.869 -71.676 1.00 33.00 297 LEU A C 1
ATOM 2302 O O . LEU A 1 297 ? -26.539 -14.200 -72.534 1.00 33.00 297 LEU A O 1
ATOM 2306 N N . GLU A 1 298 ? -26.440 -15.984 -71.364 1.00 34.44 298 GLU A N 1
ATOM 2307 C CA . GLU A 1 298 ? -26.827 -17.210 -70.693 1.00 34.44 298 GLU A CA 1
ATOM 2308 C C . GLU A 1 298 ? -25.533 -18.029 -70.528 1.00 34.44 298 GLU A C 1
ATOM 2310 O O . GLU A 1 298 ? -24.636 -17.919 -71.357 1.00 34.44 298 GLU A O 1
ATOM 2315 N N . GLN A 1 299 ? -25.524 -18.903 -69.519 1.00 34.47 299 GLN A N 1
ATOM 2316 C CA . GLN A 1 299 ? -24.934 -20.250 -69.553 1.00 34.47 299 GLN A CA 1
ATOM 2317 C C . GLN A 1 299 ? -23.417 -20.468 -69.720 1.00 34.47 299 GLN A C 1
ATOM 2319 O O . GLN A 1 299 ? -22.727 -19.874 -70.535 1.00 34.47 299 GLN A O 1
ATOM 2324 N N . GLY A 1 300 ? -22.961 -21.512 -69.017 1.00 34.47 300 GLY A N 1
ATOM 2325 C CA . GLY A 1 300 ? -21.781 -22.298 -69.391 1.00 34.47 300 GLY A CA 1
ATOM 2326 C C . GLY A 1 300 ? -20.616 -22.118 -68.427 1.00 34.47 300 GLY A C 1
ATOM 2327 O O . GLY A 1 300 ? -19.699 -21.370 -68.715 1.00 34.47 300 GLY A O 1
ATOM 2328 N N . ILE A 1 301 ? -20.720 -22.621 -67.197 1.00 38.72 301 ILE A N 1
ATOM 2329 C CA . ILE A 1 301 ? -20.228 -23.959 -66.816 1.00 38.72 301 ILE A CA 1
ATOM 2330 C C . ILE A 1 301 ? -18.710 -23.962 -66.575 1.00 38.72 301 ILE A C 1
ATOM 2332 O O . ILE A 1 301 ? -17.898 -23.748 -67.467 1.00 38.72 301 ILE A O 1
ATOM 2336 N N . ASN A 1 302 ? -18.406 -24.220 -65.302 1.00 37.47 302 ASN A N 1
ATOM 2337 C CA . ASN A 1 302 ? -17.162 -24.741 -64.751 1.00 37.47 302 ASN A CA 1
ATOM 2338 C C . ASN A 1 302 ? -16.471 -25.762 -65.653 1.00 37.47 302 ASN A C 1
ATOM 2340 O O . ASN A 1 302 ? -17.151 -26.580 -66.255 1.00 37.47 302 ASN A O 1
ATOM 2344 N N . ASP A 1 303 ? -15.141 -25.751 -65.615 1.00 34.78 303 ASP A N 1
ATOM 2345 C CA . ASP A 1 303 ? -14.218 -26.899 -65.660 1.00 34.78 303 ASP A CA 1
ATOM 2346 C C . ASP A 1 303 ? -12.882 -26.351 -66.181 1.00 34.78 303 ASP A C 1
ATOM 2348 O O . ASP A 1 303 ? -12.853 -25.501 -67.060 1.00 34.78 303 ASP A O 1
ATOM 2352 N N . LEU A 1 304 ? -11.698 -26.730 -65.733 1.00 33.62 304 LEU A N 1
ATOM 2353 C CA . LEU A 1 304 ? -11.182 -27.637 -64.724 1.00 33.62 304 LEU A CA 1
ATOM 2354 C C . LEU A 1 304 ? -9.668 -27.321 -64.742 1.00 33.62 304 LEU A C 1
ATOM 2356 O O . LEU A 1 304 ? -9.138 -26.945 -65.785 1.00 33.62 304 LEU A O 1
ATOM 2360 N N . TYR A 1 305 ? -8.985 -27.498 -63.616 1.00 36.94 305 TYR A N 1
ATOM 2361 C CA . TYR A 1 305 ? -7.599 -27.985 -63.536 1.00 36.94 305 TYR A CA 1
ATOM 2362 C C . TYR A 1 305 ? -6.677 -27.854 -64.772 1.00 36.94 305 TYR A C 1
ATOM 2364 O O . TYR A 1 305 ? -6.755 -28.658 -65.703 1.00 36.94 305 TYR A O 1
ATOM 2372 N N . LEU A 1 306 ? -5.678 -26.973 -64.657 1.00 36.72 306 LEU A N 1
ATOM 2373 C CA . LEU A 1 306 ? -4.254 -27.344 -64.707 1.00 36.72 306 LEU A CA 1
ATOM 2374 C C . LEU A 1 306 ? -3.392 -26.258 -64.056 1.00 36.72 306 LEU A C 1
ATOM 2376 O O . LEU A 1 306 ? -3.574 -25.073 -64.408 1.00 36.72 306 LEU A O 1
#

Organism: Babesia ovis (NCBI:txid5869)

Secondary structure (DSSP, 8-state):
-THHHHHHHHHHHHHHHHHHHHTSTT---HHHHHHHHHHHHHT-SSS-SGGGGT---TTTS-TT-TT--S--EETTHHHHHHHTTTSHHHHHHHHHHHHHHHHHHHHHHHHHHHH----TTTTPBBTTS-B-GGGGT--TTTTTTS---BS-STT-HHHHHHHHHTTEE-S-HHHHHT----SSSS-------HHHHHHHHHHHHHSHHHHHHHHHHHHHHHHHHHHHHHHHHHHHHHHHHHHHHHHHHHHHHHHHHHHHT-S-TT---HHHHHHSSSS---------------------------

Radius of gyration: 39.23 Å; chains: 1; bounding box: 53×49×133 Å

Sequence (306 aa):
MCQKDYRGKGEAVATTLKGELECCPGWRKPSDLMGAVGNMRSGGKECASLYGLTDCGDNGTPPGSSTCGKYLYPLTGSLYNSVAPQFCDTYISWMVYLVYGLREGLQRLLEEFKKIQCTKENGCTGKGGQGSCETKGCKKTTHGTVDCCCENIVKCAGVYGLFYRYGFSFLSPMTLTGNEKYETDGQGPGKRDCKAFYTQLNNVINGTPFRDLFTQIRKFIYTTRLPFGLYVTAFWSIVLLYLLWSITGPLDLMHIQSHWRSPGSYLVPLQRILADGSRKGFCTLGYFRDGTDNGLLEQGINDLYL

pLDDT: mean 70.15, std 18.14, range [26.48, 97.25]